Protein AF-A0A257KYX3-F1 (afdb_monomer)

Secondary structure (DSSP, 8-state):
--PPPHHHHHHHHHHHHHHHHHHHHHHHHHHHTT---HHHHHHHHHHHGGGGGGGGGGTS-HHHHHHHHHHHHHHHHHHHHHHHHHHHHT---S-BTTBS--EEE-TTSSPEEE----TTHHHHHHHHHH-TTSS-HHHHHHHHHHHHHHHHTT--HHHHHHHHHHHHHHHHHHS-HHHHHHHHHHHHHHHHHHHHHHHHHHHHHHHHHHHHHHHHHHHHHHTT-

Mean predicted aligned error: 14.88 Å

Structure (mmCIF, N/CA/C/O backbone):
data_AF-A0A257KYX3-F1
#
_entry.id   AF-A0A257KYX3-F1
#
loop_
_atom_site.group_PDB
_atom_site.id
_atom_site.type_symbol
_atom_site.label_atom_id
_atom_site.label_alt_id
_atom_site.label_comp_id
_atom_site.label_asym_id
_atom_site.label_entity_id
_atom_site.label_seq_id
_atom_site.pdbx_PDB_ins_code
_atom_site.Cartn_x
_atom_site.Cartn_y
_atom_site.Cartn_z
_atom_site.occupancy
_atom_site.B_iso_or_equiv
_atom_site.auth_seq_id
_atom_site.auth_comp_id
_atom_site.auth_asym_id
_atom_site.auth_atom_id
_atom_site.pdbx_PDB_model_num
ATOM 1 N N . LYS A 1 1 ? -26.349 3.567 18.345 1.00 48.72 1 LYS A N 1
ATOM 2 C CA . LYS A 1 1 ? -26.351 4.646 17.322 1.00 48.72 1 LYS A CA 1
ATOM 3 C C . LYS A 1 1 ? -26.194 5.991 18.025 1.00 48.72 1 LYS A C 1
ATOM 5 O O . LYS A 1 1 ? -27.088 6.363 18.771 1.00 48.72 1 LYS A O 1
ATOM 10 N N . ARG A 1 2 ? -25.062 6.685 17.859 1.00 50.97 2 ARG A N 1
ATOM 11 C CA . ARG A 1 2 ? -24.857 8.035 18.411 1.00 50.97 2 ARG A CA 1
ATOM 12 C C . ARG A 1 2 ? -25.286 9.033 17.332 1.00 50.97 2 ARG A C 1
ATOM 14 O O . ARG A 1 2 ? -24.672 9.067 16.272 1.00 50.97 2 ARG A O 1
ATOM 21 N N . PHE A 1 3 ? -26.374 9.769 17.544 1.00 55.16 3 PHE A N 1
ATOM 22 C CA . PHE A 1 3 ? -26.760 10.846 16.630 1.00 55.16 3 PHE A CA 1
ATOM 23 C C . PHE A 1 3 ? -25.778 12.009 16.809 1.00 55.16 3 PHE A C 1
ATOM 25 O O . PHE A 1 3 ? -25.606 12.495 17.924 1.00 55.16 3 PHE A O 1
ATOM 32 N N . LEU A 1 4 ? -25.120 12.429 15.724 1.00 58.50 4 LEU A N 1
ATOM 33 C CA . LEU A 1 4 ? -24.254 13.612 15.717 1.00 58.50 4 LEU A CA 1
ATOM 34 C C . LEU A 1 4 ? -25.052 14.845 16.148 1.00 58.50 4 LEU A C 1
ATOM 36 O O . LEU A 1 4 ? -26.158 15.074 15.641 1.00 58.50 4 LEU A O 1
ATOM 40 N N . SER A 1 5 ? -24.474 15.657 17.033 1.00 66.88 5 SER A N 1
ATOM 41 C CA . SER A 1 5 ? -25.065 16.948 17.390 1.00 66.88 5 SER A CA 1
ATOM 42 C C . SER A 1 5 ? -25.075 17.886 16.174 1.00 66.88 5 SER A C 1
ATOM 44 O O . SER A 1 5 ? -24.255 17.761 15.258 1.00 66.88 5 SER A O 1
ATOM 46 N N . SER A 1 6 ? -25.990 18.859 16.141 1.00 65.44 6 SER A N 1
ATOM 47 C CA . SER A 1 6 ? -26.088 19.815 15.023 1.00 65.44 6 SER A CA 1
ATOM 48 C C . SER A 1 6 ? -24.778 20.582 14.776 1.00 65.44 6 SER A C 1
ATOM 50 O O . SER A 1 6 ? -24.422 20.841 13.626 1.00 65.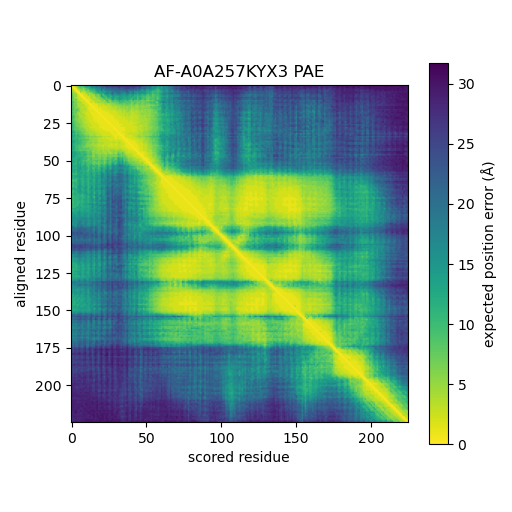44 6 SER A O 1
ATOM 52 N N . LYS A 1 7 ? -24.008 20.867 15.837 1.00 66.31 7 LYS A N 1
ATOM 53 C CA . LYS A 1 7 ? -22.690 21.518 15.759 1.00 66.31 7 LYS A CA 1
ATOM 54 C C . LYS A 1 7 ? -21.643 20.666 15.041 1.00 66.31 7 LYS A C 1
ATOM 56 O O . LYS A 1 7 ? -20.849 21.201 14.270 1.00 66.31 7 LYS A O 1
ATOM 61 N N . GLU A 1 8 ? -21.638 19.355 15.268 1.00 62.38 8 GLU A N 1
ATOM 62 C CA . GLU A 1 8 ? -20.680 18.443 14.629 1.00 62.38 8 GLU A CA 1
ATOM 63 C C . GLU A 1 8 ? -20.977 18.281 13.135 1.00 62.38 8 GLU A C 1
ATOM 65 O O . GLU A 1 8 ? -20.054 18.329 12.321 1.00 62.38 8 GLU A O 1
ATOM 70 N N . LYS A 1 9 ? -22.264 18.217 12.760 1.00 61.75 9 LYS A N 1
ATOM 71 C CA . LYS A 1 9 ? -22.700 18.223 11.352 1.00 61.75 9 LYS A CA 1
ATOM 72 C C . LYS A 1 9 ? -22.282 19.508 10.627 1.00 61.75 9 LYS A C 1
ATOM 74 O O . LYS A 1 9 ? -21.784 19.456 9.506 1.00 61.75 9 LYS A O 1
ATOM 79 N N . PHE A 1 10 ? -22.425 20.665 11.275 1.00 62.78 10 PHE A N 1
ATOM 80 C CA . PHE A 1 10 ? -22.044 21.954 10.688 1.00 62.78 10 PHE A CA 1
ATOM 81 C C . PHE A 1 10 ? -20.528 22.076 10.467 1.00 62.78 10 PHE A C 1
ATOM 83 O O . PHE A 1 10 ? -20.077 22.540 9.418 1.00 62.78 10 PHE A O 1
ATOM 90 N N . LYS A 1 11 ? -19.719 21.602 11.426 1.00 67.19 11 LYS A N 1
ATOM 91 C CA . LYS A 1 11 ? -18.254 21.579 11.298 1.00 67.19 11 LYS A CA 1
ATOM 92 C C . LYS A 1 11 ? -17.799 20.675 10.142 1.00 67.19 11 LYS A C 1
ATOM 94 O O . LYS A 1 11 ? -16.863 21.039 9.438 1.00 67.19 11 LYS A O 1
ATOM 99 N N . GLN A 1 12 ? -18.492 19.558 9.900 1.00 63.94 12 GLN A N 1
ATOM 100 C CA . GLN A 1 12 ? -18.221 18.655 8.773 1.00 63.94 12 GLN A CA 1
ATOM 101 C C . GLN A 1 12 ? -18.500 19.286 7.413 1.00 63.94 12 GLN A C 1
ATOM 103 O O . GLN A 1 12 ? -17.625 19.250 6.554 1.00 63.94 12 GLN A O 1
ATOM 108 N N . ILE A 1 13 ? -19.682 19.881 7.220 1.00 69.69 13 ILE A N 1
ATOM 109 C CA . ILE A 1 13 ? -20.034 20.546 5.953 1.00 69.69 13 ILE A CA 1
ATOM 110 C C . ILE A 1 13 ? -18.987 21.614 5.626 1.00 69.69 13 ILE A C 1
ATOM 112 O O . ILE A 1 13 ? -18.512 21.709 4.498 1.00 69.69 13 ILE A O 1
ATOM 116 N N . LYS A 1 14 ? -18.542 22.356 6.645 1.00 74.69 14 LYS A N 1
ATOM 117 C CA . LYS A 1 14 ? -17.490 23.360 6.504 1.00 74.69 14 LYS A CA 1
ATOM 118 C C . LYS A 1 14 ? -16.146 22.753 6.069 1.00 74.69 14 LYS A C 1
ATOM 120 O O . LYS A 1 14 ? -15.522 23.275 5.153 1.00 74.69 14 LYS A O 1
ATOM 125 N N . SER A 1 15 ? -15.712 21.645 6.674 1.00 66.94 15 SER A N 1
ATOM 126 C CA . SER A 1 15 ? -14.470 20.947 6.298 1.00 66.94 15 SER A CA 1
ATOM 127 C C . SER A 1 15 ? -14.520 20.318 4.903 1.00 66.94 15 SER A C 1
ATOM 129 O O . SER A 1 15 ? -13.535 20.397 4.174 1.00 66.94 15 SER A O 1
ATOM 131 N N . ILE A 1 16 ? -15.657 19.733 4.515 1.00 71.81 16 ILE A N 1
ATOM 132 C CA . ILE A 1 16 ? -15.877 19.199 3.163 1.00 71.81 16 ILE A CA 1
ATOM 133 C C . ILE A 1 16 ? -15.794 20.334 2.147 1.00 71.81 16 ILE A C 1
ATOM 135 O O . ILE A 1 16 ? -15.052 20.219 1.178 1.00 71.81 16 ILE A O 1
ATOM 139 N N . ASN A 1 17 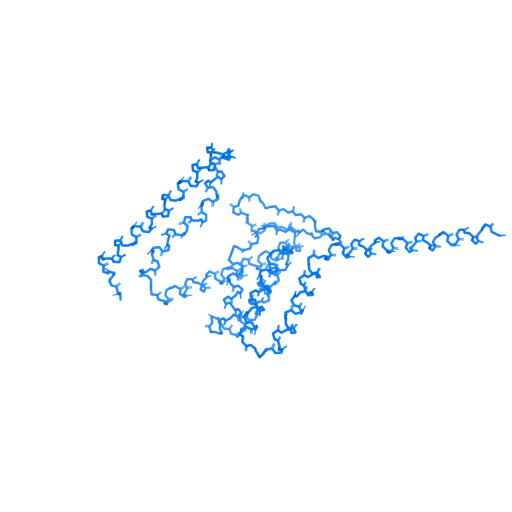? -16.477 21.451 2.407 1.00 75.19 17 ASN A N 1
ATOM 140 C CA . ASN A 1 17 ? -16.436 22.616 1.530 1.00 75.19 17 ASN A CA 1
ATOM 141 C C . ASN A 1 17 ? -15.013 23.167 1.392 1.00 75.19 17 ASN A C 1
ATOM 143 O O . ASN A 1 17 ? -14.607 23.488 0.284 1.00 75.19 17 ASN A O 1
ATOM 147 N N . TYR A 1 18 ? -14.218 23.209 2.469 1.00 78.94 18 TYR A N 1
ATOM 148 C CA . TYR A 1 18 ? -12.808 23.597 2.364 1.00 78.94 18 TYR A CA 1
ATOM 149 C C . TYR A 1 18 ? -11.994 22.655 1.479 1.00 78.94 18 TYR A C 1
ATOM 151 O O . TYR A 1 18 ? -11.198 23.130 0.675 1.00 78.94 18 TYR A O 1
ATOM 159 N N . LEU A 1 19 ? -12.204 21.342 1.597 1.00 74.56 19 LEU A N 1
ATOM 160 C CA . LEU A 1 19 ? -11.498 20.361 0.779 1.00 74.56 19 LEU A CA 1
ATOM 161 C C . LEU A 1 19 ? -11.917 20.459 -0.699 1.00 74.56 19 LEU A C 1
ATOM 163 O O . LEU A 1 19 ? -11.048 20.469 -1.562 1.00 74.56 19 LEU A O 1
ATOM 167 N N . ILE A 1 20 ? -13.219 20.613 -0.987 1.00 78.50 20 ILE A N 1
ATOM 168 C CA . ILE A 1 20 ? -13.743 20.851 -2.346 1.00 78.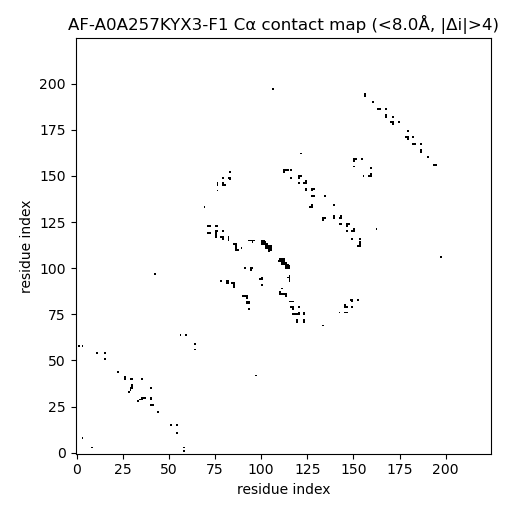50 20 ILE A CA 1
ATOM 169 C C . ILE A 1 20 ? -13.110 22.108 -2.936 1.00 78.50 20 ILE A C 1
ATOM 171 O O . ILE A 1 20 ? -12.532 22.054 -4.018 1.00 78.50 20 ILE A O 1
ATOM 175 N N . THR A 1 21 ? -13.181 23.229 -2.217 1.00 81.56 21 THR A N 1
ATOM 176 C CA . THR A 1 21 ? -12.639 24.505 -2.686 1.00 81.56 21 THR A CA 1
ATOM 177 C C . THR A 1 21 ? -11.137 24.411 -2.930 1.00 81.56 21 THR A C 1
ATOM 179 O O . THR A 1 21 ? -10.660 24.863 -3.967 1.00 81.56 21 THR A O 1
ATOM 182 N N . PHE A 1 22 ? -10.390 23.774 -2.028 1.00 82.00 22 PHE A N 1
ATOM 183 C CA . PHE A 1 22 ? -8.957 23.559 -2.202 1.00 82.00 22 PHE A CA 1
ATOM 184 C C . PHE A 1 22 ? -8.650 22.696 -3.435 1.00 82.00 22 PHE A C 1
ATOM 186 O O . PHE A 1 22 ? -7.822 23.078 -4.258 1.00 82.00 22 PHE A O 1
ATOM 193 N N . SER A 1 23 ? -9.360 21.578 -3.620 1.00 78.50 23 SER A N 1
ATOM 194 C CA . SER A 1 23 ? -9.209 20.715 -4.796 1.00 78.50 23 SER A CA 1
ATOM 195 C C . SER A 1 23 ? -9.532 21.438 -6.105 1.00 78.50 23 SER A C 1
ATOM 197 O O . SER A 1 23 ? -8.813 21.254 -7.087 1.00 78.50 23 SER A O 1
ATOM 199 N N . ILE A 1 24 ? -10.565 22.286 -6.124 1.00 85.62 24 ILE A N 1
ATOM 200 C CA . ILE A 1 24 ? -10.910 23.112 -7.289 1.00 85.62 24 ILE A CA 1
ATOM 201 C C . ILE A 1 24 ? -9.786 24.108 -7.585 1.00 85.62 24 ILE A C 1
ATOM 203 O O . ILE A 1 24 ? -9.344 24.186 -8.726 1.00 85.62 24 ILE A O 1
ATOM 207 N N . ILE A 1 25 ? -9.269 24.812 -6.573 1.00 87.62 25 ILE A N 1
ATOM 208 C CA . ILE A 1 25 ? -8.166 25.772 -6.744 1.00 87.62 25 ILE A CA 1
ATOM 209 C C . ILE A 1 25 ? -6.916 25.079 -7.297 1.00 87.62 25 ILE A C 1
ATOM 211 O O . ILE A 1 25 ? -6.330 25.562 -8.263 1.00 87.62 25 ILE A O 1
ATOM 215 N N . CYS A 1 26 ? -6.525 23.929 -6.742 1.00 82.19 26 CYS A N 1
ATOM 216 C CA . CYS A 1 26 ? -5.378 23.169 -7.241 1.00 82.19 26 CYS A CA 1
ATOM 217 C C . CYS A 1 26 ? -5.588 22.669 -8.675 1.00 82.19 26 CYS A C 1
ATOM 219 O O . CYS A 1 26 ? -4.647 22.684 -9.467 1.00 82.19 26 CYS A O 1
ATOM 221 N N . SER A 1 27 ? -6.809 22.252 -9.019 1.00 84.44 27 SER A N 1
ATOM 222 C CA . SER A 1 27 ? -7.140 21.809 -10.377 1.00 84.44 27 SER A CA 1
ATOM 223 C C . SER A 1 27 ? -7.055 22.967 -11.369 1.00 84.44 27 SER A C 1
ATOM 225 O O . SER A 1 27 ? -6.422 22.834 -12.410 1.00 84.44 27 SER A O 1
ATOM 227 N N . LEU A 1 28 ? -7.620 24.126 -11.015 1.00 88.81 28 LEU A N 1
ATOM 228 C CA . LEU A 1 28 ? -7.558 25.338 -11.833 1.00 88.81 28 LEU A CA 1
ATOM 229 C C . LEU A 1 28 ? -6.122 25.832 -12.008 1.00 88.81 28 LEU A C 1
ATOM 231 O O . LEU A 1 28 ? -5.741 26.176 -13.118 1.00 88.81 28 LEU A O 1
ATOM 235 N N . TYR A 1 29 ? -5.309 25.818 -10.949 1.00 86.94 29 TYR A N 1
ATOM 236 C CA . TYR A 1 29 ? -3.887 26.156 -11.037 1.00 86.94 29 TYR A CA 1
ATOM 237 C C . TYR A 1 29 ? -3.129 25.194 -11.963 1.00 86.94 29 TYR A C 1
ATOM 239 O O . TYR A 1 29 ? -2.351 25.625 -12.809 1.00 86.94 29 TYR A O 1
ATOM 247 N N . SER A 1 30 ? -3.392 23.892 -11.840 1.00 81.50 30 SER A N 1
ATOM 248 C CA . SER A 1 30 ? -2.745 22.862 -12.661 1.00 81.50 30 SER A CA 1
ATOM 249 C C . SER A 1 30 ? -3.074 23.012 -14.148 1.00 81.50 30 SER A C 1
ATOM 251 O O . SER A 1 30 ? -2.200 22.811 -14.981 1.00 81.50 30 SER A O 1
ATOM 253 N N . ILE A 1 31 ? -4.306 23.405 -14.478 1.00 89.12 31 ILE A N 1
ATOM 254 C CA . ILE A 1 31 ? -4.734 23.625 -15.865 1.00 89.12 31 ILE A CA 1
ATOM 255 C C . ILE A 1 31 ? -4.222 24.974 -16.385 1.00 89.12 31 ILE A C 1
ATOM 257 O O . ILE A 1 31 ? -3.645 25.038 -17.458 1.00 89.12 31 ILE A O 1
ATOM 261 N N . ALA A 1 32 ? -4.420 26.058 -15.633 1.00 91.31 32 ALA A N 1
ATOM 262 C CA . ALA A 1 32 ? -4.193 27.414 -16.134 1.00 91.31 32 ALA A CA 1
ATOM 263 C C . ALA A 1 32 ? -2.737 27.896 -16.031 1.00 91.31 32 ALA A C 1
ATOM 265 O O . ALA A 1 32 ? -2.357 28.817 -16.748 1.00 91.31 32 ALA A O 1
ATOM 266 N N . VAL A 1 33 ? -1.941 27.338 -15.111 1.00 91.69 33 VAL A N 1
ATOM 267 C CA . VAL A 1 33 ? -0.554 27.776 -14.861 1.00 91.69 33 VAL A CA 1
ATOM 268 C C . VAL A 1 33 ? 0.459 26.711 -15.263 1.00 91.69 33 VAL A C 1
ATOM 270 O O . VAL A 1 33 ? 1.520 27.050 -15.775 1.00 91.69 33 VAL A O 1
ATOM 273 N N . LEU A 1 34 ? 0.151 25.435 -15.013 1.00 74.44 34 LEU A N 1
ATOM 274 C CA . LEU A 1 34 ? 1.052 24.318 -15.326 1.00 74.44 34 LEU A CA 1
ATOM 275 C C . LEU A 1 34 ? 0.734 23.631 -16.662 1.00 74.44 34 LEU A C 1
ATOM 277 O O . LEU A 1 34 ? 1.459 22.716 -17.039 1.00 74.44 34 LEU A O 1
ATOM 281 N N . ASP A 1 35 ? -0.313 24.081 -17.360 1.00 88.19 35 ASP A N 1
ATOM 282 C CA . ASP A 1 35 ? -0.699 23.630 -18.703 1.00 88.19 35 ASP A CA 1
ATOM 283 C C . ASP A 1 35 ? -0.972 22.114 -18.801 1.00 88.19 35 ASP A C 1
ATOM 285 O O . ASP A 1 35 ? -0.762 21.471 -19.830 1.00 88.19 35 ASP A O 1
ATOM 289 N N . TYR A 1 36 ? -1.444 21.510 -17.703 1.00 78.81 36 TYR A N 1
ATOM 290 C CA . TYR A 1 36 ? -1.846 20.105 -17.695 1.00 78.81 36 TYR A CA 1
ATOM 291 C C . TYR A 1 36 ? -3.226 19.910 -18.324 1.00 78.81 36 TYR A C 1
ATOM 293 O O . TYR A 1 36 ? -4.168 20.659 -18.049 1.00 78.81 36 TYR A O 1
ATOM 301 N N . GLU A 1 37 ? -3.389 18.826 -19.088 1.00 86.31 37 GLU A N 1
ATOM 302 C CA . GLU A 1 37 ? -4.689 18.448 -19.634 1.00 86.31 37 GLU A CA 1
ATOM 303 C C . GLU A 1 37 ? -5.712 18.179 -18.519 1.00 86.31 37 GLU A C 1
ATOM 305 O O . GLU A 1 37 ? -5.451 17.472 -17.538 1.00 86.31 37 GLU A O 1
ATOM 310 N N . ALA A 1 38 ? -6.933 18.692 -18.698 1.00 79.50 38 ALA A N 1
ATOM 311 C CA . ALA A 1 38 ? -8.002 18.560 -17.708 1.00 79.50 38 ALA A CA 1
ATOM 312 C C . ALA A 1 38 ? -8.337 17.090 -17.381 1.00 79.50 38 ALA A C 1
ATOM 314 O O . ALA A 1 38 ? -8.710 16.771 -16.248 1.00 79.50 38 ALA A O 1
ATOM 315 N N . ILE A 1 39 ? -8.173 16.188 -18.355 1.00 76.19 39 ILE A N 1
ATOM 316 C CA . ILE A 1 39 ? -8.404 14.749 -18.184 1.00 76.19 39 ILE A CA 1
ATOM 317 C C . ILE A 1 39 ? -7.408 14.129 -17.192 1.00 76.19 39 ILE A C 1
ATOM 319 O O . ILE A 1 39 ? -7.797 13.298 -16.368 1.00 76.19 39 ILE A O 1
ATOM 323 N N . ASP A 1 40 ? -6.150 14.568 -17.203 1.00 68.56 40 ASP A N 1
ATOM 324 C CA . ASP A 1 40 ? -5.100 14.035 -16.338 1.00 68.56 40 ASP A CA 1
ATOM 325 C C . ASP A 1 40 ? -5.193 14.606 -14.926 1.00 68.56 40 ASP A C 1
ATOM 327 O O . ASP A 1 40 ? -5.064 13.867 -13.946 1.00 68.56 40 ASP A O 1
ATOM 331 N N . VAL A 1 41 ? -5.562 15.883 -14.800 1.00 77.44 41 VAL A N 1
ATOM 332 C CA . VAL A 1 41 ? -5.885 16.492 -13.502 1.00 77.44 41 VAL A CA 1
ATOM 333 C C . VAL A 1 41 ? -7.052 15.752 -12.833 1.00 77.44 41 VAL A C 1
ATOM 335 O O . VAL A 1 41 ? -6.967 15.395 -11.656 1.00 77.44 41 VAL A O 1
ATOM 338 N N . LEU A 1 42 ? -8.113 15.428 -13.583 1.00 73.06 42 LEU A N 1
ATOM 339 C CA . LEU A 1 42 ? -9.247 14.641 -13.080 1.00 73.06 42 LEU A CA 1
ATOM 340 C C . LEU A 1 42 ? -8.857 13.208 -12.687 1.00 73.06 42 LEU A C 1
ATOM 342 O O . LEU A 1 42 ? -9.335 12.698 -11.668 1.00 73.06 42 LEU A O 1
ATOM 346 N N . ARG A 1 43 ? -7.974 12.555 -13.454 1.00 68.12 43 ARG A N 1
ATOM 347 C CA . ARG A 1 43 ? -7.447 11.217 -13.125 1.00 68.12 43 ARG A CA 1
ATOM 348 C C . ARG A 1 43 ? -6.681 11.221 -11.807 1.00 68.12 43 ARG A C 1
ATOM 350 O O . ARG A 1 43 ? -6.892 10.323 -10.991 1.00 68.12 43 ARG A O 1
ATOM 357 N N . VAL A 1 44 ? -5.855 12.241 -11.574 1.00 66.88 44 VAL A N 1
ATOM 358 C CA . VAL A 1 44 ? -5.123 12.415 -10.313 1.00 66.88 44 VAL A CA 1
ATOM 359 C C . VAL A 1 44 ? -6.082 12.720 -9.166 1.00 66.88 44 VAL A C 1
ATOM 361 O O . VAL A 1 44 ? -5.899 12.175 -8.084 1.00 66.88 44 VAL A O 1
ATOM 364 N N . LEU A 1 45 ? -7.138 13.512 -9.389 1.00 68.44 45 LEU A N 1
ATOM 365 C CA . LEU A 1 45 ? -8.112 13.873 -8.352 1.00 68.44 45 LEU A CA 1
ATOM 366 C C . LEU A 1 45 ? -8.972 12.687 -7.879 1.00 68.44 45 LEU A C 1
ATOM 368 O O . LEU A 1 45 ? -9.371 12.635 -6.715 1.00 68.44 45 LEU A O 1
ATOM 372 N N . ARG A 1 46 ? -9.261 11.724 -8.766 1.00 66.25 46 ARG A N 1
ATOM 373 C CA . ARG A 1 46 ? -10.168 10.585 -8.526 1.00 66.25 46 ARG A CA 1
ATOM 374 C C . ARG A 1 46 ? -9.884 9.797 -7.234 1.00 66.25 46 ARG A C 1
ATOM 376 O O . ARG A 1 46 ? -10.830 9.599 -6.471 1.00 66.25 46 ARG A O 1
ATOM 383 N N . PRO A 1 47 ? -8.650 9.353 -6.928 1.00 61.34 47 PRO A N 1
ATOM 384 C CA . PRO A 1 47 ? -8.357 8.693 -5.655 1.00 61.34 47 PRO A CA 1
ATOM 385 C C . PRO A 1 47 ? -8.531 9.619 -4.444 1.00 61.34 47 PRO A C 1
ATOM 387 O O . PRO A 1 47 ? -8.862 9.138 -3.361 1.00 61.34 47 PRO A O 1
ATOM 390 N N . TYR A 1 48 ? -8.373 10.938 -4.607 1.00 64.00 48 TYR A N 1
ATOM 391 C CA . TYR A 1 48 ? -8.560 11.895 -3.516 1.00 64.00 48 TYR A CA 1
ATOM 392 C C . TYR A 1 48 ? -10.032 12.239 -3.250 1.00 64.00 48 TYR A C 1
ATOM 394 O O . TYR A 1 48 ? -10.373 12.651 -2.143 1.00 64.00 48 TYR A O 1
ATOM 402 N N . LEU A 1 49 ? -10.943 11.975 -4.195 1.00 65.00 49 LEU A N 1
ATOM 403 C CA . LEU A 1 49 ? -12.388 12.031 -3.930 1.00 65.00 49 LEU A CA 1
ATOM 404 C C . LEU A 1 49 ? -12.801 11.068 -2.806 1.00 65.00 49 LEU A C 1
ATOM 406 O O . LEU A 1 49 ? -13.792 11.301 -2.115 1.00 65.00 49 LEU A O 1
ATOM 410 N N . LEU A 1 50 ? -12.009 10.022 -2.555 1.00 61.94 50 LEU A N 1
ATOM 411 C CA . LEU A 1 50 ? -12.209 9.118 -1.429 1.00 61.94 50 LEU A CA 1
ATOM 412 C C . LEU A 1 50 ? -12.089 9.839 -0.074 1.00 61.94 50 LEU A C 1
ATOM 414 O O . LEU A 1 50 ? -12.729 9.420 0.886 1.00 61.94 50 LEU A O 1
ATOM 418 N N . PHE A 1 51 ? -11.376 10.968 0.020 1.00 57.50 51 PHE A N 1
ATOM 419 C CA . PHE A 1 51 ? -11.352 11.783 1.240 1.00 57.50 51 PHE A CA 1
ATOM 420 C C . PHE A 1 51 ? -12.710 12.450 1.521 1.00 57.50 51 PHE A C 1
ATOM 422 O O . PHE A 1 51 ? -13.018 12.704 2.682 1.00 57.50 51 PHE A O 1
ATOM 429 N N . PHE A 1 52 ? -13.585 12.640 0.524 1.00 62.12 52 PHE A N 1
ATOM 430 C CA . PHE A 1 52 ? -14.966 13.077 0.781 1.00 62.12 52 PHE A CA 1
ATOM 431 C C . PHE A 1 52 ? -15.779 12.025 1.531 1.00 62.12 52 PHE A C 1
ATOM 433 O O . PHE A 1 52 ? -16.635 12.374 2.347 1.00 62.12 52 PHE A O 1
ATOM 440 N N . SER A 1 53 ? -15.446 10.744 1.352 1.00 60.97 53 SER A N 1
ATOM 441 C CA . SER A 1 53 ? -16.042 9.655 2.127 1.00 60.97 53 SER A CA 1
ATOM 442 C C . SER A 1 53 ? -15.613 9.670 3.603 1.00 60.97 53 SER A C 1
ATOM 444 O O . SER A 1 53 ? -16.328 9.121 4.436 1.00 60.97 53 SER A O 1
ATOM 446 N N . LEU A 1 54 ? -14.527 10.376 3.973 1.00 60.00 54 LEU A N 1
ATOM 447 C CA . LEU A 1 54 ? -14.085 10.510 5.373 1.00 60.00 54 LEU A CA 1
ATOM 448 C C . LEU A 1 54 ? -15.116 11.201 6.265 1.00 60.00 54 LEU A C 1
ATOM 450 O O . LEU A 1 54 ? -15.177 10.937 7.463 1.00 60.00 54 LEU A O 1
ATOM 454 N N . SER A 1 55 ? -15.977 12.038 5.690 1.00 60.09 55 SER A N 1
ATOM 455 C CA . SER A 1 55 ? -17.093 12.645 6.419 1.00 60.09 55 SER A CA 1
ATOM 456 C C 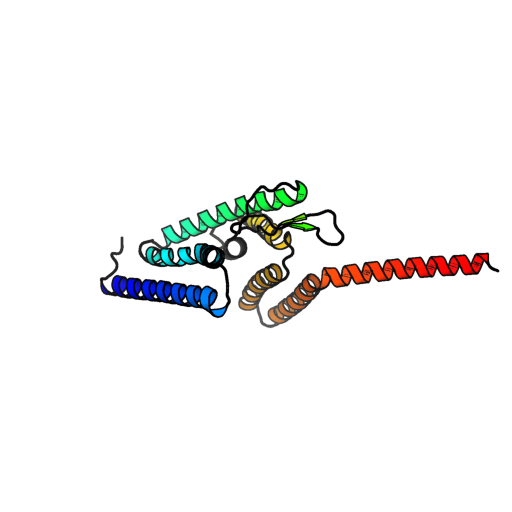. SER A 1 55 ? -18.084 11.608 6.969 1.00 60.09 55 SER A C 1
ATOM 458 O O . SER A 1 55 ? -18.636 11.798 8.055 1.00 60.09 55 SER A O 1
ATOM 460 N N . TYR A 1 56 ? -18.221 10.462 6.294 1.00 61.84 56 TYR A N 1
ATOM 461 C CA . TYR A 1 56 ? -19.046 9.345 6.745 1.00 61.84 56 TYR A CA 1
ATOM 462 C C . TYR A 1 56 ? -18.393 8.531 7.870 1.00 61.84 56 TYR A C 1
ATOM 464 O O . TYR A 1 56 ? -19.106 7.832 8.583 1.00 61.84 56 TYR A O 1
ATOM 472 N N . PHE A 1 57 ? -17.080 8.652 8.122 1.00 61.56 57 PHE A N 1
ATOM 473 C CA . PHE A 1 57 ? -16.393 7.884 9.177 1.00 61.56 57 PHE A CA 1
ATOM 474 C C . PHE A 1 57 ? -16.928 8.179 10.586 1.00 61.56 57 PHE A C 1
ATOM 476 O O . PHE A 1 57 ? -16.816 7.331 11.464 1.00 61.56 57 PHE A O 1
ATOM 483 N N . TYR A 1 58 ? -17.570 9.332 10.800 1.00 60.81 58 TYR A N 1
ATOM 484 C CA . TYR A 1 58 ? -18.237 9.669 12.065 1.00 60.81 58 TYR A CA 1
ATOM 485 C C . TYR A 1 58 ? -19.608 9.000 12.252 1.00 60.81 58 TYR A C 1
ATOM 487 O O . TYR A 1 58 ? -20.129 8.980 13.367 1.00 60.81 58 TYR A O 1
ATOM 495 N N . LEU A 1 59 ? -20.211 8.483 11.177 1.00 64.25 59 LEU A N 1
ATOM 496 C CA . LEU A 1 59 ? -21.465 7.720 11.224 1.00 64.25 59 LEU A CA 1
ATOM 497 C C . LEU A 1 59 ? -21.224 6.238 11.532 1.00 64.25 59 LEU A C 1
ATOM 499 O O . LEU A 1 59 ? -22.157 5.529 11.909 1.00 64.25 59 LEU A O 1
ATOM 503 N N . PHE A 1 60 ? -19.978 5.792 11.393 1.00 68.06 60 PHE A N 1
ATOM 504 C CA . PHE A 1 60 ? -19.557 4.420 11.608 1.00 68.06 60 PHE A CA 1
ATOM 505 C C . PHE A 1 60 ? -18.995 4.236 13.014 1.00 68.06 60 PHE A C 1
ATOM 507 O O . PHE A 1 60 ? -18.320 5.103 13.575 1.00 68.06 60 PHE A O 1
ATOM 514 N N . THR A 1 61 ? -19.286 3.088 13.612 1.00 79.44 61 THR A N 1
ATOM 515 C CA . THR A 1 61 ? -18.671 2.706 14.880 1.00 79.44 61 THR A CA 1
ATOM 516 C C . THR A 1 61 ? -17.201 2.344 14.662 1.00 79.44 61 THR A C 1
ATOM 518 O O . THR A 1 61 ? -16.759 2.039 13.553 1.00 79.44 61 THR A O 1
ATOM 521 N N . LYS A 1 62 ? -16.414 2.331 15.744 1.00 78.00 62 LYS A N 1
ATOM 522 C CA . LYS A 1 62 ? -15.031 1.831 15.698 1.00 78.00 62 LYS A CA 1
ATOM 523 C C . LYS A 1 62 ? -14.967 0.401 15.140 1.00 78.00 62 LYS A C 1
ATOM 525 O O . LYS A 1 62 ? -13.998 0.062 14.466 1.00 78.00 62 LYS A O 1
ATOM 530 N N . GLU A 1 63 ? -15.978 -0.417 15.424 1.00 80.38 63 GLU A N 1
ATOM 531 C CA . GLU A 1 63 ? -16.098 -1.788 14.922 1.00 80.38 63 GLU A CA 1
ATOM 532 C C . GLU A 1 63 ? -16.290 -1.823 13.403 1.00 80.38 63 GLU A C 1
ATOM 534 O O . GLU A 1 63 ? -15.571 -2.558 12.729 1.00 80.38 63 GLU A O 1
ATOM 539 N N . ASP A 1 64 ? -17.163 -0.973 12.857 1.00 79.50 64 ASP A N 1
ATOM 540 C CA . ASP A 1 64 ? -17.406 -0.869 11.409 1.00 79.50 64 ASP A CA 1
ATOM 541 C C . ASP A 1 64 ? -16.142 -0.438 10.650 1.00 79.50 64 ASP A C 1
ATOM 543 O O . ASP A 1 64 ? -15.791 -0.989 9.600 1.00 79.50 64 ASP A O 1
ATOM 547 N N . LEU A 1 65 ? -15.408 0.528 11.209 1.00 79.94 65 LEU A N 1
ATOM 548 C CA . LEU A 1 65 ? -14.143 0.995 10.644 1.00 79.94 65 LEU A CA 1
ATOM 549 C C . LEU A 1 65 ? -13.071 -0.091 10.697 1.00 79.94 65 LEU A C 1
ATOM 551 O O . LEU A 1 65 ? -12.362 -0.314 9.716 1.00 79.94 65 LEU A O 1
ATOM 555 N N . LEU A 1 66 ? -12.974 -0.804 11.820 1.00 82.50 66 LEU A N 1
ATOM 556 C CA . LEU A 1 66 ? -12.057 -1.929 11.962 1.00 82.50 66 LEU A CA 1
ATOM 557 C C . LEU A 1 66 ? -12.388 -3.037 10.953 1.00 82.50 66 LEU A C 1
ATOM 559 O O . LEU A 1 66 ? -11.474 -3.593 10.348 1.00 82.50 66 LEU A O 1
ATOM 563 N N . TYR A 1 67 ? -13.671 -3.347 10.761 1.00 82.62 67 TYR A N 1
ATOM 564 C CA . TYR A 1 67 ? -14.127 -4.337 9.790 1.00 82.62 67 TYR A CA 1
ATOM 565 C C . TYR A 1 67 ? -13.757 -3.928 8.362 1.00 82.62 67 TYR A C 1
ATOM 567 O O . TYR A 1 67 ? -13.153 -4.710 7.633 1.00 82.62 67 TYR A O 1
ATOM 575 N N . THR A 1 68 ? -14.021 -2.674 7.996 1.00 83.50 68 THR A N 1
ATOM 576 C CA . THR A 1 68 ? -13.672 -2.121 6.679 1.00 83.50 68 THR A CA 1
ATOM 577 C C . THR A 1 68 ? -12.169 -2.204 6.421 1.00 83.50 68 THR A C 1
ATOM 579 O O . THR A 1 68 ? -11.742 -2.690 5.374 1.00 83.50 68 THR A O 1
ATOM 582 N N . ILE A 1 69 ? -11.350 -1.803 7.397 1.00 85.75 69 ILE A N 1
ATOM 583 C CA . ILE A 1 69 ? -9.889 -1.870 7.294 1.00 85.75 69 ILE A CA 1
ATOM 584 C C . ILE A 1 69 ? -9.421 -3.330 7.162 1.00 85.75 69 ILE A C 1
ATOM 586 O O . ILE A 1 69 ? -8.568 -3.616 6.324 1.00 85.75 69 ILE A O 1
ATOM 590 N N . LYS A 1 70 ? -10.007 -4.274 7.915 1.00 86.06 70 LYS A N 1
ATOM 591 C CA . LYS A 1 70 ? -9.727 -5.718 7.771 1.00 86.06 70 LYS A CA 1
ATOM 592 C C . LYS A 1 70 ? -10.047 -6.229 6.374 1.00 86.06 70 LYS A C 1
ATOM 594 O O . LYS A 1 70 ? -9.206 -6.905 5.785 1.00 86.06 70 LYS A O 1
ATOM 599 N N . SER A 1 71 ? -11.210 -5.882 5.832 1.00 86.31 71 SER A N 1
ATOM 600 C CA . SER A 1 71 ? -11.600 -6.280 4.480 1.00 86.31 71 SER A CA 1
ATOM 601 C C . SER A 1 71 ? -10.647 -5.710 3.431 1.00 86.31 71 SER A C 1
ATOM 603 O O . SER A 1 71 ? -10.161 -6.462 2.590 1.00 86.31 71 SER A O 1
ATOM 605 N N . ILE A 1 72 ? -10.290 -4.422 3.522 1.00 88.25 72 ILE A N 1
ATOM 606 C CA . ILE A 1 72 ? -9.306 -3.795 2.622 1.00 88.25 72 ILE A CA 1
ATOM 607 C C . ILE A 1 72 ? -7.959 -4.518 2.704 1.00 88.25 72 ILE A C 1
ATOM 609 O O . ILE A 1 72 ? -7.352 -4.802 1.672 1.00 88.25 72 ILE A O 1
ATOM 613 N N . THR A 1 73 ? -7.490 -4.861 3.905 1.00 89.31 73 THR A N 1
ATOM 614 C CA . THR A 1 73 ? -6.237 -5.604 4.070 1.00 89.31 73 THR A CA 1
ATOM 615 C C . THR A 1 73 ? -6.301 -7.000 3.456 1.00 89.31 73 THR A C 1
ATOM 617 O O . THR A 1 73 ? -5.362 -7.391 2.769 1.00 89.31 73 THR A O 1
ATOM 620 N N . ILE A 1 74 ? -7.390 -7.747 3.650 1.00 89.75 74 ILE A N 1
ATOM 621 C CA . ILE A 1 74 ? -7.557 -9.082 3.051 1.00 89.75 74 ILE A CA 1
ATOM 622 C C . ILE A 1 74 ? -7.560 -8.988 1.522 1.00 89.75 74 ILE A C 1
ATOM 624 O O . ILE A 1 74 ? -6.826 -9.724 0.863 1.00 89.75 74 ILE A O 1
ATOM 628 N N . ILE A 1 75 ? -8.315 -8.038 0.962 1.00 90.19 75 ILE A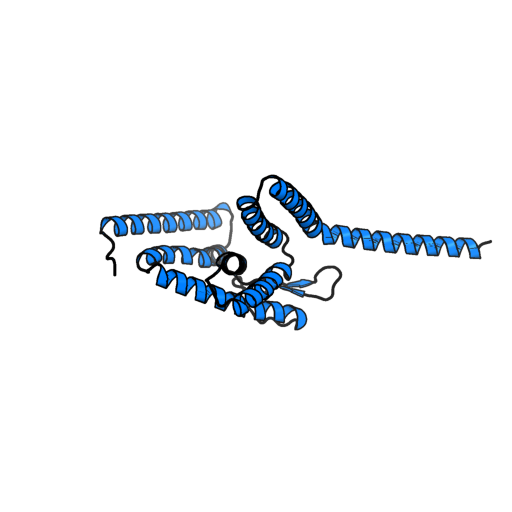 N 1
ATOM 629 C CA . ILE A 1 75 ? -8.332 -7.763 -0.480 1.00 90.19 75 ILE A CA 1
ATOM 630 C C . ILE A 1 75 ? -6.921 -7.416 -0.968 1.00 90.19 75 ILE A C 1
ATOM 632 O O . ILE A 1 75 ? -6.466 -7.947 -1.974 1.00 90.19 75 ILE A O 1
ATOM 636 N N . THR A 1 76 ? -6.187 -6.584 -0.228 1.00 91.69 76 THR A N 1
ATOM 637 C CA . THR A 1 76 ? -4.814 -6.194 -0.581 1.00 91.69 76 THR A CA 1
ATOM 638 C C . THR A 1 76 ? -3.863 -7.386 -0.583 1.00 91.69 76 THR A C 1
ATOM 640 O O . THR A 1 76 ? -3.035 -7.490 -1.484 1.00 91.69 76 THR A O 1
ATOM 643 N N . VAL A 1 77 ? -3.981 -8.306 0.378 1.00 92.69 77 VAL A N 1
ATOM 644 C CA . VAL A 1 77 ? -3.194 -9.551 0.400 1.00 92.69 77 VAL A CA 1
ATOM 645 C C . VAL A 1 77 ? -3.513 -10.400 -0.828 1.00 92.69 77 VAL A C 1
ATOM 647 O O . VAL A 1 77 ? -2.595 -10.871 -1.489 1.00 92.69 77 VAL A O 1
ATOM 650 N N . PHE A 1 78 ? -4.789 -10.546 -1.182 1.00 92.50 78 PHE A N 1
ATOM 651 C CA . PHE A 1 78 ? -5.185 -11.287 -2.379 1.00 92.50 78 PHE A CA 1
ATOM 652 C C . PHE A 1 78 ? -4.641 -10.650 -3.669 1.00 92.50 78 PHE A C 1
ATOM 654 O O . PHE A 1 78 ? -4.024 -11.333 -4.482 1.00 92.50 78 PHE A O 1
ATOM 661 N N . ILE A 1 79 ? -4.777 -9.330 -3.825 1.00 90.31 79 ILE A N 1
ATOM 662 C CA . ILE A 1 79 ? -4.214 -8.594 -4.969 1.00 90.31 79 ILE A CA 1
ATOM 663 C C . ILE A 1 79 ? -2.683 -8.713 -4.988 1.00 90.31 79 ILE A C 1
ATOM 665 O O . ILE A 1 79 ? -2.089 -8.835 -6.049 1.00 90.31 79 ILE A O 1
ATOM 669 N N . SER A 1 80 ? -2.027 -8.747 -3.829 1.00 93.19 80 SER A N 1
ATOM 670 C CA . SER A 1 80 ? -0.577 -8.960 -3.729 1.00 93.19 80 SER A CA 1
ATOM 671 C C . SER A 1 80 ? -0.150 -10.340 -4.245 1.00 93.19 80 SER A C 1
ATOM 673 O O . SER A 1 80 ? 0.876 -10.452 -4.907 1.00 93.19 80 SER A O 1
ATOM 675 N N . ILE A 1 81 ? -0.952 -11.388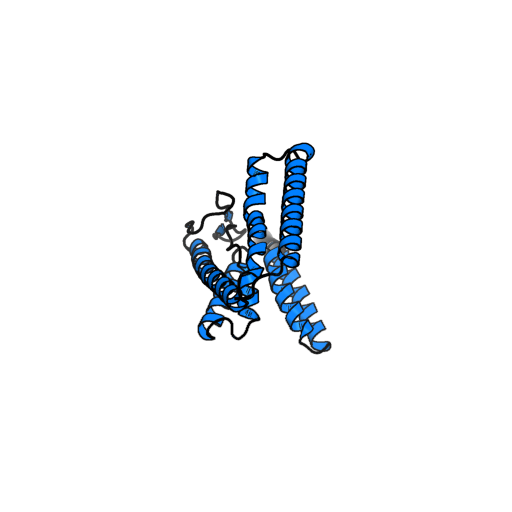 -4.018 1.00 92.75 81 ILE A N 1
ATOM 676 C CA . ILE A 1 81 ? -0.713 -12.714 -4.616 1.00 92.75 81 ILE A CA 1
ATOM 677 C C . ILE A 1 81 ? -0.796 -12.621 -6.139 1.00 92.75 81 ILE A C 1
ATOM 679 O O . ILE A 1 81 ? 0.118 -13.069 -6.828 1.00 92.75 81 ILE A O 1
ATOM 683 N N . LEU A 1 82 ? -1.867 -12.012 -6.659 1.00 92.12 82 LEU A N 1
ATOM 684 C CA . LEU A 1 82 ? -2.033 -11.824 -8.100 1.00 92.12 82 LEU A CA 1
ATOM 685 C C . LEU A 1 82 ? -0.860 -11.040 -8.693 1.00 92.12 82 LEU A C 1
ATOM 687 O O . LEU A 1 82 ? -0.362 -11.426 -9.739 1.00 92.12 82 LEU A O 1
ATOM 691 N N . TYR A 1 83 ? -0.380 -10.002 -8.005 1.00 90.31 83 TYR A N 1
ATOM 692 C CA . TYR A 1 83 ? 0.752 -9.178 -8.426 1.00 90.31 83 TYR A CA 1
ATOM 693 C C . TYR A 1 83 ? 2.038 -10.000 -8.508 1.00 90.31 83 TYR A C 1
ATOM 695 O O . TYR A 1 83 ? 2.721 -9.989 -9.529 1.00 90.31 83 TYR A O 1
ATOM 703 N N . LEU A 1 84 ? 2.337 -10.780 -7.466 1.00 90.31 84 LEU A N 1
ATOM 704 C CA . LEU A 1 84 ? 3.510 -11.650 -7.446 1.00 90.31 84 LEU A CA 1
ATOM 705 C C . LEU A 1 84 ? 3.463 -12.724 -8.537 1.00 90.31 84 LEU A C 1
ATOM 707 O O . LEU A 1 84 ? 4.512 -13.073 -9.065 1.00 90.31 84 LEU A O 1
ATOM 711 N N . LEU A 1 85 ? 2.277 -13.221 -8.904 1.00 89.12 85 LEU A N 1
ATOM 712 C CA . LEU A 1 85 ? 2.109 -14.192 -9.990 1.00 89.12 85 LEU A CA 1
ATOM 713 C C . LEU A 1 85 ? 2.368 -13.601 -11.384 1.00 89.12 85 LEU A C 1
ATOM 715 O O . LEU A 1 85 ? 2.745 -14.350 -12.284 1.00 89.12 85 LEU A O 1
ATOM 719 N N . GLN A 1 86 ? 2.230 -12.286 -11.580 1.00 88.50 86 GLN A N 1
ATOM 720 C CA . GLN A 1 86 ? 2.542 -11.632 -12.864 1.00 88.50 86 GLN A CA 1
ATOM 721 C C . GLN A 1 86 ? 4.020 -11.761 -13.222 1.00 88.50 86 GLN A C 1
ATOM 723 O O . GLN A 1 86 ? 4.371 -11.924 -14.384 1.00 88.50 86 GLN A O 1
ATOM 728 N N . ILE A 1 87 ? 4.881 -11.723 -12.205 1.00 83.50 87 ILE A N 1
ATOM 729 C CA . ILE A 1 87 ? 6.336 -11.679 -12.344 1.00 83.50 87 ILE A CA 1
ATOM 730 C C . ILE A 1 87 ? 6.890 -12.950 -13.022 1.00 83.50 87 ILE A C 1
ATOM 732 O O . ILE A 1 87 ? 7.611 -12.809 -14.004 1.00 83.50 87 ILE A O 1
ATOM 736 N N . PRO A 1 88 ? 6.560 -14.183 -12.581 1.00 83.25 88 PRO A N 1
ATOM 737 C CA . PRO A 1 88 ? 7.006 -15.399 -13.265 1.00 83.25 88 PRO A CA 1
ATOM 738 C C . PRO A 1 88 ? 6.191 -15.740 -14.516 1.00 83.25 88 PRO A C 1
ATOM 740 O O . PRO A 1 88 ? 6.707 -16.416 -15.400 1.00 83.25 88 PRO A O 1
ATOM 743 N N . THR A 1 89 ? 4.924 -15.323 -14.600 1.00 83.94 89 THR A N 1
ATOM 744 C CA . THR A 1 89 ? 4.065 -15.667 -15.749 1.00 83.94 89 THR A CA 1
ATOM 745 C C . THR A 1 89 ? 4.234 -14.716 -16.927 1.00 83.94 89 THR A C 1
ATOM 747 O O . THR A 1 89 ? 3.816 -15.048 -18.031 1.00 83.94 89 THR A O 1
ATOM 750 N N . ASN A 1 90 ? 4.816 -13.534 -16.706 1.00 80.50 90 ASN A N 1
ATOM 751 C CA . ASN A 1 90 ? 4.849 -12.426 -17.658 1.00 80.50 90 ASN A CA 1
ATOM 752 C C . ASN A 1 90 ? 3.453 -12.033 -18.186 1.00 80.50 90 ASN A C 1
ATOM 754 O O . ASN A 1 90 ? 3.325 -11.476 -19.276 1.00 80.50 90 ASN A O 1
ATOM 758 N N . THR A 1 91 ? 2.393 -12.308 -17.414 1.00 81.19 91 THR A N 1
ATOM 759 C CA . THR A 1 91 ? 1.007 -11.969 -17.766 1.00 81.19 91 THR A CA 1
ATOM 760 C C . THR A 1 91 ? 0.468 -10.862 -16.870 1.00 81.19 91 THR A C 1
ATOM 762 O O . THR A 1 91 ? 0.701 -10.841 -15.662 1.00 81.19 91 THR A O 1
ATOM 765 N N . ILE A 1 92 ? -0.276 -9.921 -17.454 1.00 84.25 92 ILE A N 1
ATOM 766 C CA . ILE A 1 92 ? -0.920 -8.846 -16.696 1.00 84.25 92 ILE A CA 1
ATOM 767 C C . ILE A 1 92 ? -2.204 -9.396 -16.063 1.00 84.25 92 ILE A C 1
ATOM 769 O O . ILE A 1 92 ? -3.212 -9.586 -16.734 1.00 84.25 92 ILE A O 1
ATOM 773 N N . LEU A 1 93 ? -2.165 -9.633 -14.752 1.00 82.12 93 LEU A N 1
ATOM 774 C CA . LEU A 1 93 ? -3.300 -10.132 -13.951 1.00 82.12 93 LEU A CA 1
ATOM 775 C C . LEU A 1 93 ? -4.080 -9.022 -13.212 1.00 82.12 93 LEU A C 1
ATOM 777 O O . LEU A 1 93 ? -5.114 -9.276 -12.604 1.00 82.12 93 LEU A O 1
ATOM 781 N N . ILE A 1 94 ? -3.551 -7.798 -13.201 1.00 82.75 94 ILE A N 1
ATOM 782 C CA . ILE A 1 94 ? -4.022 -6.634 -12.437 1.00 82.75 94 ILE A CA 1
ATOM 783 C C . ILE A 1 94 ? -3.762 -5.410 -13.310 1.00 82.75 94 ILE A C 1
ATOM 785 O O . ILE A 1 94 ? -2.625 -5.189 -13.730 1.00 82.75 94 ILE A O 1
ATOM 789 N N . GLY A 1 95 ? -4.797 -4.615 -13.568 1.00 74.94 95 GLY A N 1
ATOM 790 C CA . GLY A 1 95 ? -4.673 -3.361 -14.314 1.00 74.94 95 GLY A CA 1
ATOM 791 C C . GLY A 1 95 ? -4.036 -2.232 -13.498 1.00 74.94 95 GLY A C 1
ATOM 792 O O . GLY A 1 95 ? -3.938 -2.308 -12.272 1.00 74.94 95 GLY A O 1
ATOM 793 N N . SER A 1 96 ? -3.628 -1.158 -14.175 1.00 70.25 96 SER A N 1
ATOM 794 C CA . SER A 1 96 ? -3.181 0.068 -13.512 1.00 70.25 96 SER A CA 1
ATOM 795 C C . SER A 1 96 ? -4.342 1.064 -13.381 1.00 70.25 96 SER A C 1
ATOM 797 O O . SER A 1 96 ? -5.101 1.243 -14.335 1.00 70.25 96 SER A O 1
ATOM 799 N N . PRO A 1 97 ? -4.489 1.780 -12.248 1.00 57.38 97 PRO A N 1
ATOM 800 C CA . PRO A 1 97 ? -5.464 2.867 -12.124 1.00 57.38 97 PRO A CA 1
ATOM 801 C C . PRO A 1 97 ? -5.265 3.988 -13.156 1.00 57.38 97 PRO A C 1
ATOM 803 O O . PRO A 1 97 ? -6.218 4.695 -13.481 1.00 57.38 97 PRO A O 1
ATOM 806 N N . SER A 1 98 ? -4.035 4.152 -13.654 1.00 58.22 98 SER A N 1
ATOM 807 C CA . SER A 1 98 ? -3.639 5.138 -14.665 1.00 58.22 98 SER A CA 1
ATOM 808 C C . SER A 1 98 ? -3.787 4.652 -16.115 1.00 58.22 98 SER A C 1
ATOM 810 O O . SER A 1 98 ? -3.420 5.387 -17.025 1.00 58.22 98 SER A O 1
ATOM 812 N N . GLY A 1 99 ? -4.356 3.462 -16.346 1.00 66.19 99 GLY A N 1
ATOM 813 C CA . GLY A 1 99 ? -4.518 2.878 -17.680 1.00 66.19 99 GLY A CA 1
ATOM 814 C C . GLY A 1 99 ? -3.539 1.732 -17.909 1.00 66.19 99 GLY A C 1
ATOM 815 O O . GLY A 1 99 ? -3.643 0.695 -17.248 1.00 66.19 99 GLY A O 1
ATOM 816 N N . ASP A 1 100 ? -2.598 1.914 -18.833 1.00 71.50 100 ASP A N 1
ATOM 817 C CA . ASP A 1 100 ? -1.641 0.870 -19.199 1.00 71.50 100 ASP A CA 1
ATOM 818 C C . ASP A 1 100 ? -0.700 0.511 -18.043 1.00 71.50 100 ASP A C 1
ATOM 820 O O . ASP A 1 100 ? -0.289 1.344 -17.224 1.00 71.50 100 ASP A O 1
ATOM 824 N N . VAL A 1 101 ? -0.364 -0.777 -17.956 1.00 71.75 101 VAL A N 1
ATOM 825 C CA . VAL A 1 101 ? 0.583 -1.273 -16.960 1.00 71.75 101 VAL A CA 1
ATOM 826 C C . VAL A 1 101 ? 1.989 -0.994 -17.462 1.00 71.75 101 VAL A C 1
ATOM 828 O O . VAL A 1 101 ? 2.506 -1.696 -18.325 1.00 71.75 101 VAL A O 1
ATOM 831 N N . ASN A 1 102 ? 2.619 0.026 -16.886 1.00 72.81 102 ASN A N 1
ATOM 832 C CA . ASN A 1 102 ? 4.024 0.300 -17.141 1.00 72.81 102 ASN A CA 1
ATOM 833 C C . ASN A 1 102 ? 4.875 -0.887 -16.676 1.00 72.81 102 ASN A C 1
ATOM 835 O O . ASN A 1 102 ? 4.741 -1.362 -15.542 1.00 72.81 102 ASN A O 1
ATOM 839 N N . THR A 1 103 ? 5.771 -1.334 -17.553 1.00 76.25 103 THR A N 1
ATOM 840 C CA . THR A 1 103 ? 6.722 -2.410 -17.283 1.00 76.25 103 THR A CA 1
ATOM 841 C C . THR A 1 103 ? 8.129 -2.005 -17.683 1.00 76.25 103 THR A C 1
ATOM 843 O O . THR A 1 103 ? 8.315 -1.381 -18.726 1.00 76.25 103 THR A O 1
ATOM 846 N N . THR A 1 104 ? 9.133 -2.397 -16.904 1.00 74.44 104 THR A N 1
ATOM 847 C CA . THR A 1 104 ? 10.541 -2.273 -17.308 1.00 74.44 104 THR A CA 1
ATOM 848 C C . THR A 1 104 ? 11.264 -3.594 -17.116 1.00 74.44 104 THR A C 1
ATOM 850 O O . THR A 1 104 ? 10.996 -4.328 -16.168 1.00 74.44 104 THR A O 1
ATOM 853 N N . ILE A 1 105 ? 12.190 -3.915 -18.017 1.00 73.06 105 ILE A N 1
ATOM 854 C CA . ILE A 1 105 ? 13.080 -5.060 -17.821 1.00 73.06 105 ILE A CA 1
ATOM 855 C C . ILE A 1 105 ? 14.058 -4.693 -16.708 1.00 73.06 105 ILE A C 1
ATOM 857 O O . ILE A 1 105 ? 14.702 -3.639 -16.744 1.00 73.06 105 ILE A O 1
ATOM 861 N N . LEU A 1 106 ? 14.159 -5.550 -15.698 1.00 65.38 106 LEU A N 1
ATOM 862 C CA . LEU A 1 106 ? 15.066 -5.332 -14.586 1.00 65.38 106 LEU A CA 1
ATOM 863 C C . LEU A 1 106 ? 16.509 -5.561 -15.064 1.00 65.38 106 LEU A C 1
ATOM 865 O O . LEU A 1 106 ? 16.883 -6.684 -15.399 1.00 65.38 106 LEU A O 1
ATOM 869 N N . THR A 1 107 ? 17.308 -4.490 -15.109 1.00 59.97 107 THR A N 1
ATOM 870 C CA . THR A 1 107 ? 18.693 -4.499 -15.616 1.00 59.97 107 THR A CA 1
ATOM 871 C C . THR A 1 107 ? 19.497 -5.687 -15.074 1.00 59.97 107 THR A C 1
ATOM 873 O O . THR A 1 107 ? 19.640 -5.835 -13.864 1.00 59.97 107 THR A O 1
ATOM 876 N N . GLY A 1 108 ? 20.047 -6.517 -15.966 1.00 58.53 108 GLY A N 1
ATOM 877 C CA . GLY A 1 108 ? 20.848 -7.689 -15.588 1.00 58.53 108 GLY A CA 1
ATOM 878 C C . GLY A 1 108 ? 20.044 -8.957 -15.275 1.00 58.53 108 GLY A C 1
ATOM 879 O O . GLY A 1 108 ? 20.634 -9.950 -14.865 1.00 58.53 108 GLY A O 1
ATOM 880 N N . THR A 1 109 ? 18.723 -8.955 -15.482 1.00 62.66 109 THR A N 1
ATOM 881 C CA . THR A 1 109 ? 17.871 -10.146 -15.344 1.00 62.66 109 THR A CA 1
ATOM 882 C C . THR A 1 109 ? 16.836 -10.227 -16.477 1.00 62.66 109 THR A C 1
ATOM 884 O O . THR A 1 109 ? 16.563 -9.230 -17.140 1.00 62.66 109 THR A O 1
ATOM 887 N N . SER A 1 110 ? 16.229 -11.399 -16.691 1.00 66.50 110 SER A N 1
ATOM 888 C CA . SER A 1 110 ? 15.126 -11.598 -17.650 1.00 66.50 110 SER A CA 1
ATOM 889 C C . SER A 1 110 ? 13.744 -11.240 -17.087 1.00 66.50 110 SER A C 1
ATOM 891 O O . SER A 1 110 ? 12.729 -11.531 -17.716 1.00 66.50 110 SER A O 1
ATOM 893 N N . TRP A 1 111 ? 13.683 -10.677 -15.880 1.00 68.19 111 TRP A N 1
ATOM 894 C CA . TRP A 1 111 ? 12.431 -10.474 -15.161 1.00 68.19 111 TRP A CA 1
ATOM 895 C C . TRP A 1 111 ? 11.834 -9.099 -15.455 1.00 68.19 111 TRP A C 1
ATOM 897 O O . TRP A 1 111 ? 12.538 -8.083 -15.505 1.00 68.19 111 TRP A O 1
ATOM 907 N N . ILE A 1 112 ? 10.512 -9.073 -15.618 1.00 75.06 112 ILE A N 1
ATOM 908 C CA . ILE A 1 112 ? 9.742 -7.855 -15.855 1.00 75.06 112 ILE A CA 1
ATOM 909 C C . ILE A 1 112 ? 9.349 -7.235 -14.513 1.00 75.06 112 ILE A C 1
ATOM 911 O O . ILE A 1 112 ? 8.759 -7.879 -13.645 1.00 75.06 112 ILE A O 1
ATOM 915 N N . ARG A 1 113 ? 9.659 -5.950 -14.349 1.00 73.88 113 ARG A N 1
ATOM 916 C CA . ARG A 1 113 ? 9.193 -5.128 -13.237 1.00 73.88 113 ARG A CA 1
ATOM 917 C C . ARG A 1 113 ? 7.855 -4.503 -13.602 1.00 73.88 113 ARG A C 1
ATOM 919 O O . ARG A 1 113 ? 7.785 -3.709 -14.536 1.00 73.88 113 ARG A O 1
ATOM 926 N N . TYR A 1 114 ? 6.829 -4.799 -12.813 1.00 80.75 114 TYR A N 1
ATOM 927 C CA . TYR A 1 114 ? 5.492 -4.230 -12.956 1.00 80.75 114 TYR A CA 1
ATOM 928 C C . TYR A 1 114 ? 5.268 -3.064 -11.978 1.00 80.75 114 TYR A C 1
ATOM 930 O O . TYR A 1 114 ? 5.544 -3.193 -10.781 1.00 80.75 114 TYR A O 1
ATOM 938 N N . TYR A 1 115 ? 4.745 -1.937 -12.480 1.00 78.75 115 TYR A N 1
ATOM 939 C CA . TYR A 1 115 ? 4.521 -0.690 -11.720 1.00 78.75 115 TYR A CA 1
ATOM 940 C C . TYR A 1 115 ? 3.063 -0.508 -11.244 1.00 78.75 115 TYR A C 1
ATOM 942 O O . TYR A 1 115 ? 2.656 0.576 -10.836 1.00 78.75 115 TYR A O 1
ATOM 950 N N . ASN A 1 116 ? 2.268 -1.575 -11.266 1.00 83.62 116 ASN A N 1
ATOM 951 C CA . ASN A 1 116 ? 0.871 -1.658 -10.814 1.00 83.62 116 ASN A CA 1
ATOM 952 C C . ASN A 1 116 ? 0.763 -2.226 -9.380 1.00 83.62 116 ASN A C 1
ATOM 954 O O . ASN A 1 116 ? -0.096 -3.059 -9.087 1.00 83.62 116 ASN A O 1
ATOM 958 N N . THR A 1 117 ? 1.657 -1.813 -8.477 1.00 85.06 117 THR A N 1
ATOM 959 C CA . THR A 1 117 ? 1.693 -2.327 -7.097 1.00 85.06 117 THR A CA 1
ATOM 960 C C . THR A 1 117 ? 0.353 -2.112 -6.376 1.00 85.06 117 THR A C 1
ATOM 962 O O . THR A 1 117 ? -0.256 -1.053 -6.561 1.00 85.06 117 THR A O 1
ATOM 965 N N . PRO A 1 118 ? -0.094 -3.033 -5.499 1.00 86.88 118 PRO A N 1
ATOM 966 C CA . PRO A 1 118 ? -1.358 -2.881 -4.779 1.00 86.88 118 PRO A CA 1
ATOM 967 C C . PRO A 1 118 ? -1.441 -1.551 -4.007 1.00 86.88 118 PRO A C 1
ATOM 969 O O . PRO A 1 118 ? -0.572 -1.232 -3.198 1.00 86.88 118 PRO A O 1
ATOM 972 N N . MET A 1 119 ? -2.519 -0.787 -4.210 1.00 83.75 119 MET A N 1
ATOM 973 C CA . MET A 1 119 ? -2.657 0.590 -3.700 1.00 83.75 119 MET A CA 1
ATOM 974 C C . MET A 1 119 ? -2.483 0.714 -2.176 1.00 83.75 119 MET A C 1
ATOM 976 O O . MET A 1 119 ? -1.847 1.645 -1.690 1.00 83.75 119 MET A O 1
ATOM 980 N N . PHE A 1 120 ? -3.025 -0.235 -1.408 1.00 86.50 120 PHE A N 1
ATOM 981 C CA . PHE A 1 120 ? -2.984 -0.219 0.060 1.00 86.50 120 PHE A CA 1
ATOM 982 C C . PHE A 1 120 ? -1.888 -1.117 0.647 1.00 86.50 120 PHE A C 1
ATOM 984 O O . PHE A 1 120 ? -1.967 -1.489 1.821 1.00 86.50 120 PHE A O 1
ATOM 991 N N . LEU A 1 121 ? -0.872 -1.477 -0.146 1.00 87.69 121 LEU A N 1
ATOM 992 C CA . LEU A 1 121 ? 0.187 -2.418 0.228 1.00 87.69 121 LEU A CA 1
ATOM 993 C C . LEU A 1 121 ? 0.897 -2.031 1.532 1.00 87.69 121 LEU A C 1
ATOM 995 O O . LEU A 1 121 ? 0.911 -2.814 2.480 1.00 87.69 121 LEU A O 1
ATOM 999 N N . ILE A 1 122 ? 1.435 -0.810 1.606 1.00 84.56 122 ILE A N 1
ATOM 1000 C CA . ILE A 1 122 ? 2.225 -0.341 2.758 1.00 84.56 122 ILE A CA 1
ATOM 1001 C C . ILE A 1 122 ? 1.354 -0.252 4.018 1.00 84.56 122 ILE A C 1
ATOM 1003 O O . ILE A 1 122 ? 1.746 -0.729 5.081 1.00 84.56 122 ILE A O 1
ATOM 1007 N N . ILE A 1 123 ? 0.147 0.308 3.897 1.00 85.25 123 ILE A N 1
ATOM 1008 C CA . ILE A 1 123 ? -0.789 0.450 5.023 1.00 85.25 123 ILE A CA 1
ATOM 1009 C C . ILE A 1 123 ? -1.193 -0.931 5.552 1.00 85.25 123 ILE A C 1
ATOM 1011 O O . ILE A 1 123 ? -1.140 -1.175 6.756 1.00 85.25 123 ILE A O 1
ATOM 1015 N N . SER A 1 124 ? -1.534 -1.857 4.654 1.00 89.75 124 SER A N 1
ATOM 1016 C CA . SER A 1 124 ? -1.887 -3.235 5.006 1.00 89.75 124 SER A CA 1
ATOM 1017 C C . SER A 1 124 ? -0.721 -3.965 5.668 1.00 89.75 124 SER A C 1
ATOM 1019 O O . SER A 1 124 ? -0.916 -4.635 6.678 1.00 89.75 124 SER A O 1
ATOM 1021 N N . PHE A 1 125 ? 0.500 -3.796 5.156 1.00 88.50 125 PHE A N 1
ATOM 1022 C CA . PHE A 1 125 ? 1.698 -4.383 5.749 1.00 88.50 125 PHE A CA 1
ATOM 1023 C C . PHE A 1 125 ? 1.920 -3.889 7.184 1.00 88.50 125 PHE A C 1
ATOM 1025 O O . PHE A 1 125 ? 2.049 -4.700 8.098 1.00 88.50 125 PHE A O 1
ATOM 1032 N N . ILE A 1 126 ? 1.867 -2.573 7.409 1.00 85.38 126 ILE A N 1
ATOM 1033 C CA . ILE A 1 126 ? 2.009 -1.955 8.738 1.00 85.38 126 ILE A CA 1
ATOM 1034 C C . ILE A 1 126 ? 0.946 -2.485 9.708 1.00 85.38 126 ILE A C 1
ATOM 1036 O O . ILE A 1 126 ? 1.273 -2.877 10.830 1.00 85.38 126 ILE A O 1
ATOM 1040 N N . LEU A 1 127 ? -0.319 -2.540 9.282 1.00 86.69 127 LEU A N 1
ATOM 1041 C CA . LEU A 1 127 ? -1.418 -3.036 10.114 1.00 86.69 127 LEU A CA 1
ATOM 1042 C C . LEU A 1 127 ? -1.206 -4.497 10.521 1.00 86.69 127 LEU A C 1
ATOM 1044 O O . LEU A 1 127 ? -1.300 -4.830 11.702 1.00 86.69 127 LEU A O 1
ATOM 1048 N N . VAL A 1 128 ? -0.858 -5.366 9.570 1.00 87.88 128 VAL A N 1
ATOM 1049 C CA . VAL A 1 128 ? -0.620 -6.792 9.839 1.00 87.88 128 VAL A CA 1
ATOM 1050 C C . VAL A 1 128 ? 0.625 -6.994 10.716 1.00 87.88 128 VAL A C 1
ATOM 1052 O O . VAL A 1 128 ? 0.628 -7.874 11.582 1.00 87.88 128 VAL A O 1
ATOM 1055 N N . VAL A 1 129 ? 1.673 -6.182 10.549 1.00 84.38 129 VAL A N 1
ATOM 1056 C CA . VAL A 1 129 ? 2.899 -6.278 11.354 1.00 84.38 129 VAL A CA 1
ATOM 1057 C C . VAL A 1 129 ? 2.673 -5.806 12.787 1.00 84.38 129 VAL A C 1
ATOM 1059 O O . VAL A 1 129 ? 3.080 -6.510 13.710 1.00 84.38 129 VAL A O 1
ATOM 1062 N N . PHE A 1 130 ? 2.009 -4.673 13.015 1.00 81.56 130 PHE A N 1
ATOM 1063 C CA . PHE A 1 130 ? 1.940 -4.076 14.355 1.00 81.56 130 PHE A CA 1
ATOM 1064 C C . PHE A 1 130 ? 0.681 -4.419 15.150 1.00 81.56 130 PHE A C 1
ATOM 1066 O O . PHE A 1 130 ? 0.716 -4.399 16.382 1.00 81.56 130 PHE A O 1
ATOM 1073 N N . GLN A 1 131 ? -0.428 -4.768 14.498 1.00 80.06 131 GLN A N 1
ATOM 1074 C CA . GLN A 1 131 ? -1.687 -5.024 15.191 1.00 80.06 131 GLN A CA 1
ATOM 1075 C C . GLN A 1 131 ? -1.874 -6.522 15.476 1.00 80.06 131 GLN A C 1
ATOM 1077 O O . GLN A 1 131 ? -2.383 -7.291 14.663 1.00 80.06 131 GLN A O 1
ATOM 1082 N N . VAL A 1 132 ? -1.473 -6.937 16.684 1.00 61.16 132 VAL A N 1
ATOM 1083 C CA . VAL A 1 132 ? -1.330 -8.353 17.082 1.00 61.16 132 VAL A CA 1
ATOM 1084 C C . VAL A 1 132 ? -2.620 -9.183 16.968 1.00 61.16 132 VAL A C 1
ATOM 1086 O O . VAL A 1 132 ? -2.534 -10.370 16.662 1.00 61.16 132 VAL A O 1
ATOM 1089 N N . ASN A 1 133 ? -3.796 -8.557 17.107 1.00 70.12 133 ASN A N 1
ATOM 1090 C CA . ASN A 1 133 ? -5.115 -9.216 17.069 1.00 70.12 133 ASN A CA 1
ATOM 1091 C C . ASN A 1 133 ? -5.939 -8.875 15.815 1.00 70.12 133 ASN A C 1
ATOM 1093 O O . ASN A 1 133 ? -7.171 -8.947 15.819 1.00 70.12 133 ASN A O 1
ATOM 1097 N N . PHE A 1 134 ? -5.284 -8.435 14.743 1.00 73.00 134 PHE A N 1
ATOM 1098 C CA . PHE A 1 134 ? -5.988 -8.022 13.534 1.00 73.00 134 PHE A CA 1
ATOM 1099 C C . PHE A 1 134 ? -6.559 -9.221 12.757 1.00 73.00 134 PHE A C 1
ATOM 1101 O O . PHE A 1 134 ? -7.728 -9.198 12.367 1.00 73.00 134 PHE A O 1
ATOM 1108 N N . ILE A 1 135 ? -5.769 -10.292 12.601 1.00 79.38 135 ILE A N 1
ATOM 1109 C CA . ILE A 1 135 ? -6.122 -11.543 11.904 1.00 79.38 135 ILE A CA 1
ATOM 1110 C C . ILE A 1 135 ? -5.524 -12.733 12.684 1.00 79.38 135 ILE A C 1
ATOM 1112 O O . ILE A 1 135 ? -4.616 -12.555 13.496 1.00 79.38 135 ILE A O 1
ATOM 1116 N N . ASN A 1 136 ? -6.020 -13.952 12.439 1.00 87.25 136 ASN A N 1
ATOM 1117 C CA . ASN A 1 136 ? -5.448 -15.201 12.952 1.00 87.25 136 ASN A CA 1
ATOM 1118 C C . ASN A 1 136 ? -3.917 -15.259 12.755 1.00 87.25 136 ASN A C 1
ATOM 1120 O O . ASN A 1 136 ? -3.411 -14.929 11.684 1.00 87.25 136 ASN A O 1
ATOM 1124 N N . LYS A 1 137 ? -3.189 -15.739 13.772 1.00 84.62 137 LYS A N 1
ATOM 1125 C CA . LYS A 1 137 ? -1.720 -15.818 13.809 1.00 84.62 137 LYS A CA 1
ATOM 1126 C C . LYS A 1 137 ? -1.100 -16.481 12.571 1.00 84.62 137 LYS A C 1
ATOM 1128 O O . LYS A 1 137 ? -0.125 -15.955 12.046 1.00 84.62 137 LYS A O 1
ATOM 1133 N N . LYS A 1 138 ? -1.655 -17.599 12.081 1.00 87.31 138 LYS A N 1
ATOM 1134 C CA . LYS A 1 138 ? -1.115 -18.292 10.893 1.00 87.31 138 LYS A CA 1
ATOM 1135 C C . LYS A 1 138 ? -1.259 -17.435 9.635 1.00 87.31 138 LYS A C 1
ATOM 1137 O O . LYS A 1 138 ? -0.291 -17.217 8.914 1.00 87.31 138 LYS A O 1
ATOM 1142 N N . VAL A 1 139 ? -2.460 -16.897 9.427 1.00 88.44 139 VAL A N 1
ATOM 1143 C CA . VAL A 1 139 ? -2.776 -16.024 8.289 1.00 88.44 139 VAL A CA 1
ATOM 1144 C C . VAL A 1 139 ? -1.954 -14.740 8.353 1.00 88.44 139 VAL A C 1
ATOM 1146 O O . VAL A 1 139 ? -1.457 -14.288 7.335 1.00 88.44 139 VAL A O 1
ATOM 1149 N N . ARG A 1 140 ? -1.725 -14.190 9.549 1.00 86.56 140 ARG A N 1
ATOM 1150 C CA . ARG A 1 140 ? -0.885 -13.007 9.752 1.00 86.56 140 ARG A CA 1
ATOM 1151 C C . ARG A 1 140 ? 0.532 -13.214 9.219 1.00 86.56 140 ARG A C 1
ATOM 1153 O O . ARG A 1 140 ? 1.000 -12.369 8.468 1.00 86.56 140 ARG A O 1
ATOM 1160 N N . TYR A 1 141 ? 1.205 -14.310 9.577 1.00 87.94 141 TYR A N 1
ATOM 1161 C CA . TYR A 1 141 ? 2.562 -14.569 9.078 1.00 87.94 141 TYR A CA 1
ATOM 1162 C C . TYR A 1 141 ? 2.592 -14.733 7.560 1.00 87.94 141 TYR A C 1
ATOM 1164 O O . TYR A 1 141 ? 3.444 -14.138 6.907 1.00 87.94 141 TYR A O 1
ATOM 1172 N N . LEU A 1 142 ? 1.628 -15.467 6.999 1.00 91.81 142 LEU A N 1
ATOM 1173 C CA . LEU A 1 142 ? 1.503 -15.617 5.552 1.00 91.81 142 LEU A CA 1
ATOM 1174 C C . LEU A 1 142 ? 1.300 -14.257 4.862 1.00 91.81 142 LEU A C 1
ATOM 1176 O O . LEU A 1 142 ? 2.004 -13.939 3.907 1.00 91.81 142 LEU A O 1
ATOM 1180 N N . SER A 1 143 ? 0.405 -13.420 5.389 1.00 91.69 143 SER A N 1
ATOM 1181 C CA . SER A 1 143 ? 0.166 -12.067 4.884 1.00 91.69 143 SER A CA 1
ATOM 1182 C C . SER A 1 143 ? 1.410 -11.184 4.978 1.00 91.69 143 SER A C 1
ATOM 1184 O O . SER A 1 143 ? 1.675 -10.436 4.046 1.00 91.69 143 SER A O 1
ATOM 1186 N N . ILE A 1 144 ? 2.200 -11.272 6.057 1.00 89.44 144 ILE A N 1
ATOM 1187 C CA . ILE A 1 144 ? 3.469 -10.528 6.182 1.00 89.44 144 ILE A CA 1
ATOM 1188 C C . ILE A 1 144 ? 4.433 -10.926 5.065 1.00 89.44 144 ILE A C 1
ATOM 1190 O O . ILE A 1 144 ? 5.029 -10.046 4.452 1.00 89.44 144 ILE A O 1
ATOM 1194 N N . VAL A 1 145 ? 4.567 -12.224 4.784 1.00 88.19 145 VAL A N 1
ATOM 1195 C CA . VAL A 1 145 ? 5.448 -12.716 3.716 1.00 88.19 145 VAL A CA 1
ATOM 1196 C C . VAL A 1 145 ? 4.967 -12.225 2.351 1.00 88.19 145 VAL A C 1
ATOM 1198 O O . VAL A 1 145 ? 5.750 -11.637 1.614 1.00 88.19 145 VAL A O 1
ATOM 1201 N N . ILE A 1 146 ? 3.680 -12.390 2.034 1.00 92.56 146 ILE A N 1
ATOM 1202 C CA . ILE A 1 146 ? 3.102 -11.972 0.745 1.00 92.56 146 ILE A CA 1
ATOM 1203 C C . ILE A 1 146 ? 3.256 -10.461 0.529 1.00 92.56 146 ILE A C 1
ATOM 1205 O O . ILE A 1 146 ? 3.739 -10.020 -0.516 1.00 92.56 146 ILE A O 1
ATOM 1209 N N . LEU A 1 147 ? 2.858 -9.658 1.519 1.00 90.50 147 LEU A N 1
ATOM 1210 C CA . LEU A 1 147 ? 2.937 -8.201 1.441 1.00 90.50 147 LEU A CA 1
ATOM 1211 C C . LEU A 1 147 ? 4.402 -7.742 1.397 1.00 90.50 147 LEU A C 1
ATOM 1213 O O . LEU A 1 147 ? 4.746 -6.881 0.596 1.00 90.50 147 LEU A O 1
ATOM 1217 N N . GLY A 1 148 ? 5.283 -8.352 2.193 1.00 85.81 148 GLY A N 1
ATOM 1218 C CA . GLY A 1 148 ? 6.716 -8.055 2.191 1.00 85.81 148 GLY A CA 1
ATOM 1219 C C . GLY A 1 148 ? 7.373 -8.339 0.839 1.00 85.81 148 GLY A C 1
ATOM 1220 O O . GLY A 1 148 ? 8.057 -7.474 0.298 1.00 85.81 148 GLY A O 1
ATOM 1221 N N . LEU A 1 149 ? 7.105 -9.505 0.244 1.00 86.69 149 LEU A N 1
ATOM 1222 C CA . LEU A 1 149 ? 7.582 -9.839 -1.101 1.00 86.69 149 LEU A CA 1
ATOM 1223 C C . LEU A 1 149 ? 7.049 -8.859 -2.147 1.00 86.69 149 LEU A C 1
ATOM 1225 O O . LEU A 1 149 ? 7.800 -8.433 -3.016 1.00 86.69 149 LEU A O 1
ATOM 1229 N N . SER A 1 150 ? 5.788 -8.441 -2.032 1.00 88.06 150 SER A N 1
ATOM 1230 C CA . SER A 1 150 ? 5.178 -7.480 -2.962 1.00 88.06 150 SER A CA 1
ATOM 1231 C C . SER A 1 150 ? 5.759 -6.070 -2.843 1.00 88.06 150 SER A C 1
ATOM 1233 O O . SER A 1 150 ? 5.726 -5.317 -3.808 1.00 88.06 150 SER A O 1
ATOM 1235 N N . ILE A 1 151 ? 6.311 -5.705 -1.681 1.00 85.00 151 ILE A N 1
ATOM 1236 C CA . ILE A 1 151 ? 7.050 -4.448 -1.481 1.00 85.00 151 ILE A CA 1
ATOM 1237 C C . ILE A 1 151 ? 8.452 -4.536 -2.108 1.00 85.00 151 ILE A C 1
ATOM 1239 O O . ILE A 1 151 ? 8.958 -3.549 -2.642 1.00 85.00 151 ILE A O 1
ATOM 1243 N N . ILE A 1 152 ? 9.072 -5.720 -2.071 1.00 80.50 152 ILE A N 1
ATOM 1244 C CA . ILE A 1 152 ? 10.427 -5.962 -2.587 1.00 80.50 152 ILE A CA 1
ATOM 1245 C C . ILE A 1 152 ? 10.448 -6.145 -4.105 1.00 80.50 152 ILE A C 1
ATOM 1247 O O . ILE A 1 152 ? 11.317 -5.586 -4.768 1.00 80.50 152 ILE A O 1
ATOM 1251 N N . ALA A 1 153 ? 9.481 -6.875 -4.654 1.00 77.44 153 AL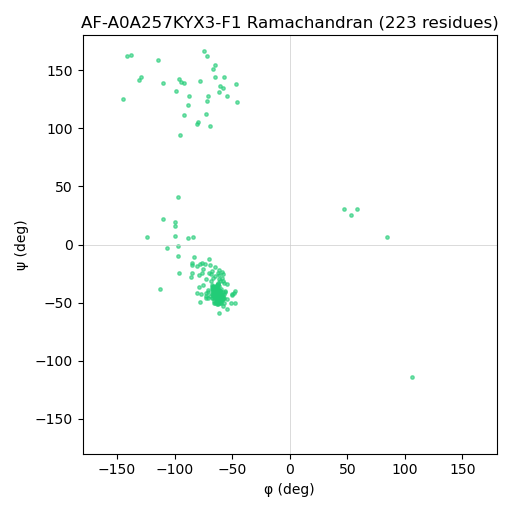A A N 1
ATOM 1252 C CA . ALA A 1 153 ? 9.350 -7.204 -6.070 1.00 77.44 153 ALA A CA 1
ATOM 1253 C C . ALA A 1 153 ? 9.507 -6.017 -7.049 1.00 77.44 153 ALA A C 1
ATOM 1255 O O . ALA A 1 153 ? 10.322 -6.114 -7.967 1.00 77.44 153 ALA A O 1
ATOM 1256 N N . PRO A 1 154 ? 8.814 -4.875 -6.875 1.00 70.25 154 PRO A N 1
ATOM 1257 C CA . PRO A 1 154 ? 8.985 -3.725 -7.760 1.00 70.25 154 PRO A CA 1
ATOM 1258 C C . PRO A 1 154 ? 10.343 -3.028 -7.584 1.00 70.25 154 PRO A C 1
ATOM 1260 O O . PRO A 1 154 ? 10.692 -2.166 -8.388 1.00 70.25 154 PRO A O 1
ATOM 1263 N N . ALA A 1 155 ? 11.095 -3.340 -6.520 1.00 64.94 155 ALA A N 1
ATOM 1264 C CA . ALA A 1 155 ? 12.383 -2.741 -6.169 1.00 64.94 155 ALA A CA 1
ATOM 1265 C C . ALA A 1 155 ? 12.390 -1.198 -6.232 1.00 64.94 155 ALA A C 1
ATOM 1267 O O . ALA A 1 155 ? 13.411 -0.558 -6.508 1.00 64.94 155 ALA A O 1
ATOM 1268 N N . HIS A 1 156 ? 11.240 -0.572 -5.958 1.00 67.44 156 HIS A N 1
ATOM 1269 C CA . HIS A 1 156 ? 11.149 0.871 -5.806 1.00 67.44 156 HIS A CA 1
ATOM 1270 C C . HIS A 1 156 ? 11.864 1.270 -4.521 1.00 67.44 156 HIS A C 1
ATOM 1272 O O . HIS A 1 156 ? 11.335 1.125 -3.420 1.00 67.44 156 HIS A O 1
ATOM 1278 N N . ARG A 1 157 ? 13.084 1.791 -4.677 1.00 65.31 157 ARG A N 1
ATOM 1279 C CA . ARG A 1 157 ? 13.967 2.205 -3.576 1.00 65.31 157 ARG A CA 1
ATOM 1280 C C . ARG A 1 157 ? 13.239 3.084 -2.553 1.00 65.31 157 ARG A C 1
ATOM 1282 O O . ARG A 1 157 ? 13.373 2.855 -1.359 1.00 65.31 157 ARG A O 1
ATOM 1289 N N . SER A 1 158 ? 12.402 4.017 -3.008 1.00 66.31 158 SER A N 1
ATOM 1290 C CA . SER A 1 158 ? 11.583 4.879 -2.145 1.00 66.31 158 SER A CA 1
ATOM 1291 C C . SER A 1 158 ? 10.564 4.104 -1.297 1.00 66.31 158 SER A C 1
ATOM 1293 O O . SER A 1 158 ? 10.442 4.382 -0.105 1.00 66.31 158 SER A O 1
ATOM 1295 N N . MET A 1 159 ? 9.875 3.103 -1.860 1.00 68.12 159 MET A N 1
ATOM 1296 C CA . MET A 1 159 ? 8.949 2.245 -1.104 1.00 68.12 159 MET A CA 1
ATOM 1297 C C . MET A 1 159 ? 9.677 1.370 -0.082 1.00 68.12 159 MET A C 1
ATOM 1299 O O . MET A 1 159 ? 9.194 1.214 1.042 1.00 68.12 159 MET A O 1
ATOM 1303 N N . LEU A 1 160 ? 10.841 0.825 -0.448 1.00 71.31 160 LEU A N 1
ATOM 1304 C CA . LEU A 1 160 ? 11.680 0.040 0.460 1.00 71.31 160 LEU A CA 1
ATOM 1305 C C . LEU A 1 160 ? 12.160 0.889 1.637 1.00 71.31 160 LEU A C 1
ATOM 1307 O O . LEU A 1 160 ? 11.951 0.513 2.789 1.00 71.31 160 LEU A O 1
ATOM 1311 N N . ILE A 1 161 ? 12.736 2.059 1.351 1.00 69.81 161 ILE A N 1
ATOM 1312 C CA . ILE A 1 161 ? 13.219 3.002 2.366 1.00 69.81 161 ILE A CA 1
ATOM 1313 C C . ILE A 1 161 ? 12.083 3.406 3.308 1.00 69.81 161 ILE A C 1
ATOM 1315 O O . ILE A 1 161 ? 12.261 3.361 4.523 1.00 69.81 161 ILE A O 1
ATOM 1319 N N . LEU A 1 162 ? 10.907 3.745 2.771 1.00 71.38 162 LEU A N 1
ATOM 1320 C CA . LEU A 1 162 ? 9.752 4.126 3.581 1.00 71.38 162 LEU A CA 1
ATOM 1321 C C . LEU A 1 162 ? 9.288 2.974 4.486 1.00 71.38 162 LEU A C 1
ATOM 1323 O O . LEU A 1 162 ? 9.100 3.165 5.686 1.00 71.38 162 LEU A O 1
ATOM 1327 N N . THR A 1 163 ? 9.140 1.769 3.931 1.00 71.75 163 THR A N 1
ATOM 1328 C CA . THR A 1 163 ? 8.640 0.600 4.671 1.00 71.75 163 THR A CA 1
ATOM 1329 C C . THR A 1 163 ? 9.608 0.185 5.780 1.00 71.75 163 THR A C 1
ATOM 1331 O O . THR A 1 163 ? 9.202 0.042 6.935 1.00 71.75 163 THR A O 1
ATOM 1334 N N . PHE A 1 164 ? 10.898 0.035 5.463 1.00 71.06 164 PHE A N 1
ATOM 1335 C CA . PHE A 1 164 ? 11.917 -0.314 6.455 1.00 71.06 164 PHE A CA 1
ATOM 1336 C C . PHE A 1 164 ? 12.139 0.808 7.470 1.00 71.06 164 PHE A C 1
ATOM 1338 O O . PHE A 1 164 ? 12.292 0.527 8.658 1.00 71.06 164 PHE A O 1
ATOM 1345 N N . GLY A 1 165 ? 12.073 2.070 7.037 1.00 67.62 165 GLY A N 1
ATOM 1346 C CA . GLY A 1 165 ? 12.135 3.231 7.918 1.00 67.62 165 GLY A CA 1
ATOM 1347 C C . GLY A 1 165 ? 11.043 3.200 8.987 1.00 67.62 165 GLY A C 1
ATOM 1348 O O . GLY A 1 165 ? 11.343 3.356 10.168 1.00 67.62 165 GLY A O 1
ATOM 1349 N N . ILE A 1 166 ? 9.794 2.905 8.611 1.00 72.25 166 ILE A N 1
ATOM 1350 C CA . ILE A 1 166 ? 8.673 2.797 9.560 1.00 72.25 166 ILE A CA 1
ATOM 1351 C C . ILE A 1 166 ? 8.878 1.639 10.549 1.00 72.25 166 ILE A C 1
ATOM 1353 O O . ILE A 1 166 ? 8.692 1.827 11.755 1.00 72.25 166 ILE A O 1
ATOM 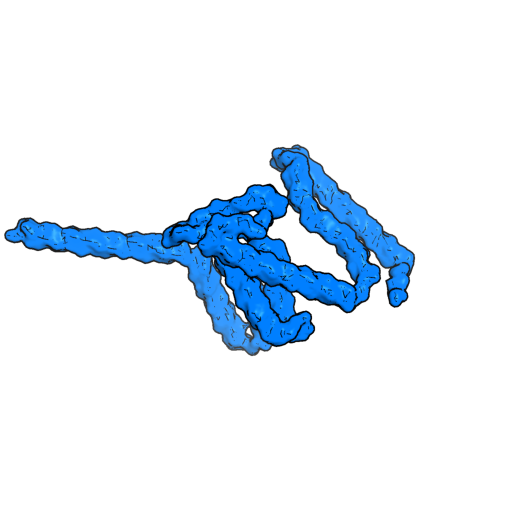1357 N N . LEU A 1 167 ? 9.293 0.458 10.068 1.00 71.19 167 LEU A N 1
ATOM 1358 C CA . LEU A 1 167 ? 9.599 -0.691 10.935 1.00 71.19 167 LEU A CA 1
ATOM 1359 C C . LEU A 1 167 ? 10.668 -0.353 11.976 1.00 71.19 167 LEU A C 1
ATOM 1361 O O . LEU A 1 167 ? 10.543 -0.702 13.151 1.00 71.19 167 LEU A O 1
ATOM 1365 N N . ILE A 1 168 ? 11.704 0.354 11.546 1.00 66.75 168 ILE A N 1
ATOM 1366 C CA . ILE A 1 168 ? 12.859 0.663 12.377 1.00 66.75 168 ILE A CA 1
ATOM 1367 C C . ILE A 1 168 ? 12.551 1.788 13.356 1.00 66.75 168 ILE A C 1
ATOM 1369 O O . ILE A 1 168 ? 12.866 1.630 14.531 1.00 66.75 168 ILE A O 1
ATOM 1373 N N . VAL A 1 169 ? 11.857 2.856 12.944 1.00 70.50 169 VAL A N 1
ATOM 1374 C CA . VAL A 1 169 ? 11.364 3.891 13.872 1.00 70.50 169 VAL A CA 1
ATOM 1375 C C . VAL A 1 169 ? 10.528 3.251 14.977 1.00 70.50 169 VAL A C 1
ATOM 1377 O O . VAL A 1 169 ? 10.784 3.506 16.150 1.00 70.50 169 VAL A O 1
ATOM 1380 N N . TYR A 1 170 ? 9.605 2.349 14.635 1.00 73.25 170 TYR A N 1
ATOM 1381 C CA . TYR A 1 170 ? 8.811 1.631 15.632 1.00 73.25 170 TYR A CA 1
ATOM 1382 C C . TYR A 1 170 ? 9.675 0.823 16.617 1.00 73.25 170 TYR A C 1
ATOM 1384 O O . TYR A 1 170 ? 9.488 0.921 17.833 1.00 73.25 170 TYR A O 1
ATOM 1392 N N . TYR A 1 171 ? 10.639 0.042 16.118 1.00 68.25 171 TYR A N 1
ATOM 1393 C CA . TYR A 1 171 ? 11.527 -0.763 16.965 1.00 68.25 171 TYR A CA 1
ATOM 1394 C C . TYR A 1 171 ? 12.445 0.105 17.837 1.00 68.25 171 TYR A C 1
ATOM 1396 O O . TYR A 1 171 ? 12.617 -0.177 19.025 1.00 68.25 171 TYR A O 1
ATOM 1404 N N . ILE A 1 172 ? 12.984 1.196 17.290 1.00 66.88 172 ILE A N 1
ATOM 1405 C CA . ILE A 1 172 ? 13.776 2.202 18.007 1.00 66.88 172 ILE A CA 1
ATOM 1406 C C . ILE A 1 172 ? 12.937 2.855 19.112 1.00 66.88 172 ILE A C 1
ATOM 1408 O O . ILE A 1 172 ? 13.419 3.041 20.228 1.00 66.88 172 ILE A O 1
ATOM 1412 N N . SER A 1 173 ? 11.665 3.166 18.859 1.00 69.19 173 SER A N 1
ATOM 1413 C CA . SER A 1 173 ? 10.758 3.720 19.871 1.00 69.19 173 SER A CA 1
ATOM 1414 C C . SER A 1 173 ? 10.467 2.749 21.023 1.00 69.19 173 SER A C 1
ATOM 1416 O O . SER A 1 173 ? 10.055 3.194 22.092 1.00 69.19 173 SER A O 1
ATOM 1418 N N . LYS A 1 174 ? 10.690 1.441 20.836 1.00 68.38 174 LYS A N 1
ATOM 1419 C CA . LYS A 1 174 ? 10.407 0.387 21.825 1.00 68.38 174 LYS A CA 1
ATOM 1420 C C . LYS A 1 174 ? 11.644 -0.218 22.497 1.00 68.38 174 LYS A C 1
ATOM 1422 O O . LYS A 1 174 ? 11.485 -1.053 23.381 1.00 68.38 174 LYS A O 1
ATOM 1427 N N . THR A 1 175 ? 12.857 0.182 22.114 1.00 62.66 175 THR A N 1
ATOM 1428 C CA . THR A 1 175 ? 14.112 -0.424 22.598 1.00 62.66 175 THR A CA 1
ATOM 1429 C C . THR A 1 175 ? 14.970 0.533 23.432 1.00 62.66 175 THR A C 1
ATOM 1431 O O . THR A 1 175 ? 14.845 1.754 23.344 1.00 62.66 175 THR A O 1
ATOM 1434 N N . ASN A 1 176 ? 15.866 -0.022 24.257 1.00 67.00 176 ASN A N 1
ATOM 1435 C CA . ASN A 1 176 ? 16.845 0.744 25.040 1.00 67.00 176 ASN A CA 1
ATOM 1436 C C . ASN A 1 176 ? 17.873 1.445 24.129 1.00 67.00 176 ASN A C 1
ATOM 1438 O O . ASN A 1 176 ? 18.199 0.944 23.054 1.00 67.00 176 ASN A O 1
ATOM 1442 N N . PHE A 1 177 ? 18.416 2.586 24.573 1.00 62.94 177 PHE A N 1
ATOM 1443 C CA . PHE A 1 177 ? 19.245 3.513 23.776 1.00 62.94 177 PHE A CA 1
ATOM 1444 C C . PHE A 1 177 ? 20.375 2.847 22.963 1.00 62.94 177 PHE A C 1
ATOM 1446 O O . PHE A 1 177 ? 20.569 3.171 21.795 1.00 62.94 177 PHE A O 1
ATOM 1453 N N . ARG A 1 178 ? 21.063 1.848 23.530 1.00 62.91 178 ARG A N 1
ATOM 1454 C CA . ARG A 1 178 ? 22.154 1.114 22.861 1.00 62.91 178 ARG A CA 1
ATOM 1455 C C . ARG A 1 178 ? 21.693 0.324 21.626 1.00 62.91 178 ARG A C 1
ATOM 1457 O O . ARG A 1 178 ? 22.390 0.303 20.616 1.00 62.91 178 ARG A O 1
ATOM 1464 N N . ASN A 1 179 ? 20.494 -0.258 21.668 1.00 60.78 179 ASN A N 1
ATOM 1465 C CA . ASN A 1 179 ? 19.928 -1.003 20.538 1.00 60.78 179 ASN A CA 1
ATOM 1466 C C . ASN A 1 179 ? 19.414 -0.067 19.435 1.00 60.78 179 ASN A C 1
ATOM 1468 O O . ASN A 1 179 ? 19.396 -0.458 18.271 1.00 60.78 179 ASN A O 1
ATOM 1472 N N . LYS A 1 180 ? 19.068 1.185 19.776 1.00 62.75 180 LYS A N 1
ATOM 1473 C CA . LYS A 1 180 ? 18.657 2.209 18.802 1.00 62.75 180 LYS A CA 1
ATOM 1474 C C . LYS A 1 180 ? 19.783 2.563 17.832 1.00 62.75 180 LYS A C 1
ATOM 1476 O O . LYS A 1 180 ? 19.536 2.694 16.638 1.00 62.75 180 LYS A O 1
ATOM 1481 N N . ILE A 1 181 ? 21.011 2.677 18.341 1.00 62.97 181 ILE A N 1
ATOM 1482 C CA . ILE A 1 181 ? 22.198 3.014 17.542 1.00 62.97 181 ILE A CA 1
ATOM 1483 C C . ILE A 1 181 ? 22.540 1.871 16.579 1.00 62.97 181 ILE A C 1
ATOM 1485 O O . ILE A 1 181 ? 22.731 2.111 15.391 1.00 62.97 181 ILE A O 1
ATOM 1489 N N . ILE A 1 182 ? 22.537 0.623 17.060 1.00 66.88 182 ILE A N 1
ATOM 1490 C CA . ILE A 1 182 ? 22.824 -0.559 16.229 1.00 66.88 182 ILE A CA 1
ATOM 1491 C C . ILE A 1 182 ? 21.779 -0.705 15.110 1.00 66.88 182 ILE A C 1
ATOM 1493 O O . ILE A 1 182 ? 22.141 -0.909 13.954 1.00 66.88 182 ILE A O 1
ATOM 1497 N N . LEU A 1 183 ? 20.490 -0.531 15.430 1.00 60.88 183 LEU A N 1
ATOM 1498 C CA . LEU A 1 183 ? 19.406 -0.545 14.440 1.00 60.88 183 LEU A CA 1
ATOM 1499 C C . LEU A 1 183 ? 19.510 0.610 13.434 1.00 60.88 183 LEU A C 1
ATOM 1501 O O . LEU A 1 183 ? 19.251 0.403 12.253 1.00 60.88 183 LEU A O 1
ATOM 1505 N N . GLY A 1 184 ? 19.917 1.804 13.873 1.00 60.06 184 GLY A N 1
ATOM 1506 C CA . GLY A 1 184 ? 20.146 2.954 12.994 1.00 60.06 184 GLY A CA 1
ATOM 1507 C C . GLY A 1 184 ? 21.323 2.760 12.031 1.00 60.06 184 GLY A C 1
ATOM 1508 O O . GLY A 1 184 ? 21.229 3.124 10.862 1.00 60.06 184 GLY A O 1
ATOM 1509 N N . ILE A 1 185 ? 22.408 2.126 12.481 1.00 67.81 185 ILE A N 1
ATOM 1510 C CA . ILE A 1 185 ? 23.554 1.788 11.621 1.00 67.81 185 ILE A CA 1
ATOM 1511 C C . ILE A 1 185 ? 23.165 0.689 10.626 1.00 67.81 185 ILE A C 1
ATOM 1513 O O . ILE A 1 185 ? 23.432 0.819 9.433 1.00 67.81 185 ILE A O 1
ATOM 1517 N N . ALA A 1 186 ? 22.458 -0.352 11.078 1.00 68.25 186 ALA A N 1
ATOM 1518 C CA . ALA A 1 186 ? 21.940 -1.393 10.193 1.00 68.25 186 ALA A CA 1
ATOM 1519 C C . ALA A 1 186 ? 20.974 -0.824 9.133 1.00 68.25 186 ALA A C 1
ATOM 1521 O O . ALA A 1 186 ? 21.043 -1.227 7.973 1.00 68.25 186 ALA A O 1
ATOM 1522 N N . LEU A 1 187 ? 20.131 0.154 9.501 1.00 63.50 187 LEU A N 1
ATOM 1523 C CA . LEU A 1 187 ? 19.260 0.906 8.586 1.00 63.50 187 LEU A CA 1
ATOM 1524 C C . LEU A 1 187 ? 20.078 1.639 7.520 1.00 63.50 187 LEU A C 1
ATOM 1526 O O . LEU A 1 187 ? 19.784 1.521 6.334 1.00 63.50 187 LEU A O 1
ATOM 1530 N N . PHE A 1 188 ? 21.101 2.384 7.934 1.00 61.53 188 PHE A N 1
ATOM 1531 C CA . PHE A 1 188 ? 21.959 3.128 7.018 1.00 61.53 188 PHE A CA 1
ATOM 1532 C C . PHE A 1 188 ? 22.665 2.189 6.034 1.00 61.53 188 PHE A C 1
ATOM 1534 O O . PHE A 1 188 ? 22.623 2.423 4.829 1.00 61.53 188 PHE A O 1
ATOM 1541 N N . CYS A 1 189 ? 23.213 1.071 6.517 1.00 67.88 189 CYS A N 1
ATOM 1542 C CA . CYS A 1 189 ? 23.845 0.056 5.675 1.00 67.88 189 CYS A CA 1
ATOM 1543 C C . CYS A 1 189 ? 22.856 -0.616 4.710 1.00 67.88 189 CYS A C 1
ATOM 1545 O O . CYS A 1 189 ? 23.163 -0.756 3.528 1.00 67.88 189 CYS A O 1
ATOM 1547 N N . ALA A 1 190 ? 21.661 -0.995 5.174 1.00 65.81 190 ALA A N 1
ATOM 1548 C CA . ALA A 1 190 ? 20.643 -1.622 4.332 1.00 65.81 190 ALA A CA 1
ATOM 1549 C C . ALA A 1 190 ? 20.103 -0.658 3.264 1.00 65.81 190 ALA A C 1
ATOM 1551 O O . ALA A 1 190 ? 19.956 -1.044 2.106 1.00 65.81 190 ALA A O 1
ATOM 1552 N N . ILE A 1 191 ? 19.860 0.608 3.624 1.00 61.69 191 ILE A N 1
ATOM 1553 C CA . ILE A 1 191 ? 19.440 1.651 2.680 1.00 61.69 191 ILE A CA 1
ATOM 1554 C C . ILE A 1 191 ? 20.546 1.933 1.668 1.00 61.69 191 ILE A C 1
ATOM 1556 O O . ILE A 1 191 ? 20.251 2.010 0.478 1.00 61.69 191 ILE A O 1
ATOM 1560 N N . LEU A 1 192 ? 21.804 2.063 2.098 1.00 62.06 192 LEU A N 1
ATOM 1561 C CA . LEU A 1 192 ? 22.930 2.284 1.191 1.00 62.06 192 LEU A CA 1
ATOM 1562 C C . LEU A 1 192 ? 23.127 1.119 0.226 1.00 62.06 192 LEU A C 1
ATOM 1564 O O . LEU A 1 192 ? 23.354 1.358 -0.959 1.00 62.06 192 LEU A O 1
ATOM 1568 N N . TYR A 1 193 ? 23.004 -0.115 0.715 1.00 65.69 193 TYR A N 1
ATOM 1569 C CA . TYR A 1 193 ? 23.067 -1.309 -0.116 1.00 65.69 193 TYR A CA 1
ATOM 1570 C C . TYR A 1 193 ? 21.930 -1.295 -1.143 1.00 65.69 193 TYR A C 1
ATOM 1572 O O . TYR A 1 193 ? 22.188 -1.211 -2.340 1.00 65.69 193 TYR A O 1
ATOM 1580 N N . LEU A 1 194 ? 20.670 -1.235 -0.701 1.00 60.94 194 LEU A N 1
ATOM 1581 C CA . LEU A 1 194 ? 19.497 -1.243 -1.588 1.00 60.94 194 LEU A CA 1
ATOM 1582 C C . LEU A 1 194 ? 19.458 -0.054 -2.564 1.00 60.94 194 LEU A C 1
ATOM 1584 O O . LEU A 1 194 ? 18.975 -0.191 -3.687 1.00 60.94 194 LEU A O 1
ATOM 1588 N N . SER A 1 195 ? 19.988 1.105 -2.168 1.00 55.38 195 SER A N 1
ATOM 1589 C CA . SER A 1 195 ? 20.052 2.295 -3.024 1.00 55.38 195 SER A CA 1
ATOM 1590 C C . SER A 1 195 ? 21.137 2.209 -4.094 1.00 55.38 195 SER A C 1
ATOM 1592 O O . SER A 1 195 ? 21.039 2.916 -5.093 1.00 55.38 195 SER A O 1
ATOM 1594 N N . ASN A 1 196 ? 22.148 1.355 -3.919 1.00 60.31 196 ASN A N 1
ATOM 1595 C CA . ASN A 1 196 ? 23.306 1.282 -4.808 1.00 60.31 196 ASN A CA 1
ATOM 1596 C C . ASN A 1 196 ? 23.558 -0.110 -5.397 1.00 60.31 196 ASN A C 1
ATOM 1598 O O . ASN A 1 196 ? 24.554 -0.270 -6.094 1.00 60.31 196 ASN A O 1
ATOM 1602 N N . VAL A 1 197 ? 22.676 -1.096 -5.190 1.00 62.56 197 VAL A N 1
ATOM 1603 C CA . VAL A 1 197 ? 22.821 -2.460 -5.742 1.00 62.56 197 VAL A CA 1
ATOM 1604 C C . VAL A 1 197 ? 23.120 -2.440 -7.246 1.00 62.56 197 VAL A C 1
ATOM 1606 O O . VAL A 1 197 ? 24.034 -3.130 -7.678 1.00 62.56 197 VAL A O 1
ATOM 1609 N N . ASP A 1 198 ? 22.458 -1.589 -8.037 1.00 55.19 198 ASP A N 1
ATOM 1610 C CA . ASP A 1 198 ? 22.715 -1.505 -9.485 1.00 55.19 198 ASP A CA 1
ATOM 1611 C C . ASP A 1 198 ? 24.110 -0.950 -9.817 1.00 55.19 198 ASP A C 1
ATOM 1613 O O . ASP A 1 198 ? 24.737 -1.365 -10.790 1.00 55.19 198 ASP A O 1
ATOM 1617 N N . ILE A 1 199 ? 24.613 -0.013 -9.007 1.00 59.16 199 ILE A N 1
ATOM 1618 C CA . ILE A 1 199 ? 25.966 0.542 -9.147 1.00 59.16 199 ILE A CA 1
ATOM 1619 C C . ILE A 1 199 ? 26.986 -0.506 -8.711 1.00 59.16 199 ILE A C 1
ATOM 1621 O O . ILE A 1 199 ? 27.988 -0.700 -9.392 1.00 59.16 199 ILE A O 1
ATOM 1625 N N . PHE A 1 200 ? 26.713 -1.225 -7.625 1.00 59.03 200 PHE A N 1
ATOM 1626 C CA . PHE A 1 200 ? 27.570 -2.284 -7.110 1.00 59.03 200 PHE A CA 1
ATOM 1627 C C . PHE A 1 200 ? 27.672 -3.449 -8.101 1.00 59.03 200 PHE A C 1
ATOM 1629 O O . PHE A 1 200 ? 28.775 -3.884 -8.415 1.00 59.03 200 PHE A O 1
ATOM 1636 N N . LEU A 1 201 ? 26.547 -3.885 -8.677 1.00 60.16 201 LEU A N 1
ATOM 1637 C CA . LEU A 1 201 ? 26.494 -4.927 -9.705 1.00 60.16 201 LEU A CA 1
ATOM 1638 C C . LEU A 1 201 ? 27.167 -4.482 -11.009 1.00 60.16 201 LEU A C 1
ATOM 1640 O O . LEU A 1 201 ? 27.957 -5.244 -11.559 1.00 60.16 201 LEU A O 1
ATOM 1644 N N . LYS A 1 202 ? 26.945 -3.240 -11.471 1.00 62.03 202 LYS A N 1
ATOM 1645 C CA . LYS A 1 202 ? 27.670 -2.677 -12.631 1.00 62.03 202 LYS A CA 1
ATOM 1646 C C . LYS A 1 202 ? 29.172 -2.546 -12.387 1.00 62.03 202 LYS A C 1
ATOM 1648 O O . LYS A 1 202 ? 29.964 -2.685 -13.317 1.00 62.03 202 LYS A O 1
ATOM 1653 N N . THR A 1 203 ? 29.574 -2.241 -11.158 1.00 64.69 203 THR A N 1
ATOM 1654 C CA . THR A 1 203 ? 30.990 -2.129 -10.790 1.00 64.69 203 THR A CA 1
ATOM 1655 C C . THR A 1 203 ? 31.616 -3.516 -10.734 1.00 64.69 203 THR A C 1
ATOM 1657 O O . THR A 1 203 ? 32.640 -3.730 -11.368 1.00 64.69 203 THR A O 1
ATOM 1660 N N . ALA A 1 204 ? 30.959 -4.489 -10.099 1.00 61.97 204 ALA A N 1
ATOM 1661 C CA . ALA A 1 204 ? 31.403 -5.879 -10.065 1.00 61.97 204 ALA A CA 1
ATOM 1662 C C . ALA A 1 204 ? 31.517 -6.491 -11.472 1.00 61.97 204 ALA A C 1
ATOM 1664 O O . ALA A 1 204 ? 32.520 -7.135 -11.773 1.00 61.97 204 ALA A O 1
ATOM 1665 N N . SER A 1 205 ? 30.549 -6.237 -12.363 1.00 64.44 205 SER A N 1
ATOM 1666 C CA . SER A 1 205 ? 30.600 -6.729 -13.745 1.00 64.44 205 SER A CA 1
ATOM 1667 C C . SER A 1 205 ? 31.742 -6.099 -14.548 1.00 64.44 205 SER A C 1
ATOM 1669 O O . SER A 1 205 ? 32.414 -6.800 -15.300 1.00 64.44 205 SER A O 1
ATOM 1671 N N . ARG A 1 206 ? 32.003 -4.794 -14.370 1.00 62.91 206 ARG A N 1
ATOM 1672 C CA . ARG A 1 206 ? 33.152 -4.109 -14.990 1.00 62.91 206 ARG A CA 1
ATOM 1673 C C . ARG A 1 206 ? 34.481 -4.636 -14.459 1.00 62.91 206 ARG A C 1
ATOM 1675 O O . ARG A 1 206 ? 35.390 -4.873 -15.244 1.00 62.91 206 ARG A O 1
ATOM 1682 N N . THR A 1 207 ? 34.593 -4.856 -13.151 1.00 68.31 207 THR A N 1
ATOM 1683 C CA . THR A 1 207 ? 35.799 -5.429 -12.542 1.00 68.31 207 THR A CA 1
ATOM 1684 C C . THR A 1 207 ? 36.060 -6.841 -13.064 1.00 68.31 207 THR A C 1
ATOM 1686 O O . THR A 1 207 ? 37.192 -7.150 -13.416 1.00 68.31 207 THR A O 1
ATOM 1689 N N . TYR A 1 208 ? 35.022 -7.671 -13.199 1.00 64.94 208 TYR A N 1
ATOM 1690 C CA . TYR A 1 208 ? 35.141 -9.016 -13.768 1.00 64.94 208 TYR A CA 1
ATOM 1691 C C . TYR A 1 208 ? 35.578 -8.995 -15.243 1.00 64.94 208 TYR A C 1
ATOM 1693 O O . TYR A 1 208 ? 36.483 -9.727 -15.633 1.00 64.94 208 TYR A O 1
ATOM 1701 N N . GLN A 1 209 ? 35.000 -8.107 -16.060 1.00 63.31 209 GLN A N 1
ATOM 1702 C CA . GLN A 1 209 ? 35.431 -7.926 -17.452 1.00 63.31 209 GLN A CA 1
ATOM 1703 C C . GLN A 1 209 ? 36.888 -7.460 -17.547 1.00 63.31 209 GLN A C 1
ATOM 1705 O O . GLN A 1 209 ? 37.648 -8.000 -18.344 1.00 63.31 209 GLN A O 1
ATOM 1710 N N . ASN A 1 210 ? 37.297 -6.507 -16.708 1.00 66.88 210 ASN A N 1
ATOM 1711 C CA . ASN A 1 210 ? 38.669 -6.003 -16.699 1.00 66.88 210 ASN A CA 1
ATOM 1712 C C . ASN A 1 210 ? 39.680 -7.066 -16.246 1.00 66.88 210 ASN A C 1
ATOM 1714 O O . ASN A 1 210 ? 40.773 -7.118 -16.801 1.00 66.88 210 ASN A O 1
ATOM 1718 N N . LEU A 1 211 ? 39.321 -7.932 -15.290 1.00 66.19 211 LEU A N 1
ATOM 1719 C CA . LEU A 1 211 ? 40.159 -9.062 -14.870 1.00 66.19 211 LEU A CA 1
ATOM 1720 C C . LEU A 1 211 ? 40.356 -10.077 -16.007 1.00 66.19 211 LEU A C 1
ATOM 1722 O O . LEU A 1 211 ? 41.492 -10.451 -16.288 1.00 66.19 211 LEU A O 1
ATOM 1726 N N . ASN A 1 212 ? 39.287 -10.436 -16.725 1.00 60.06 212 ASN A N 1
ATOM 1727 C CA . ASN A 1 212 ? 39.378 -11.359 -17.863 1.00 60.06 212 ASN A CA 1
ATOM 1728 C C . ASN A 1 212 ? 40.189 -10.773 -19.032 1.00 60.06 212 ASN A C 1
ATOM 1730 O O . ASN A 1 212 ? 40.939 -11.491 -19.693 1.00 60.06 212 ASN A O 1
ATOM 1734 N N . VAL A 1 213 ? 40.078 -9.462 -19.283 1.00 61.41 213 VAL A N 1
ATOM 1735 C CA . VAL A 1 213 ? 40.909 -8.774 -20.286 1.00 61.41 213 VAL A CA 1
ATOM 1736 C C . VAL A 1 213 ? 42.384 -8.813 -19.873 1.00 61.41 213 VAL A C 1
ATOM 1738 O O . VAL A 1 213 ? 43.232 -9.118 -20.711 1.00 61.41 213 VAL A O 1
ATOM 1741 N N . PHE A 1 214 ? 42.688 -8.590 -18.592 1.00 60.19 214 PHE A N 1
ATOM 1742 C CA . PHE A 1 214 ? 44.056 -8.605 -18.069 1.00 60.19 214 PHE A CA 1
ATOM 1743 C C . PHE A 1 214 ? 44.709 -9.997 -18.140 1.00 60.19 214 PHE A C 1
ATOM 1745 O O . PHE A 1 214 ? 45.883 -10.110 -18.501 1.00 60.19 214 PHE A O 1
ATOM 1752 N N . GLU A 1 215 ? 43.959 -11.066 -17.857 1.00 59.62 215 GLU A N 1
ATOM 1753 C CA . GLU A 1 215 ? 44.431 -12.443 -18.056 1.00 59.62 215 GLU A CA 1
ATOM 1754 C C . GLU A 1 215 ? 44.684 -12.737 -19.538 1.00 59.62 215 GLU A C 1
ATOM 1756 O O . GLU A 1 215 ? 45.760 -13.220 -19.888 1.00 59.62 215 GLU A O 1
ATOM 1761 N N . SER A 1 216 ? 43.763 -12.356 -20.431 1.00 59.34 216 SER A N 1
ATOM 1762 C CA . SER A 1 216 ? 43.927 -12.581 -21.875 1.00 59.34 216 SER A CA 1
ATOM 1763 C C . SER A 1 216 ? 45.142 -11.855 -22.476 1.00 59.34 216 SER A C 1
ATOM 1765 O O . SER A 1 216 ? 45.808 -12.394 -23.359 1.00 59.34 216 SER A O 1
ATOM 1767 N N . SER A 1 217 ? 45.483 -10.660 -21.972 1.00 59.53 217 SER A N 1
ATOM 1768 C CA . SER A 1 217 ? 46.686 -9.930 -22.392 1.00 59.53 217 SER A CA 1
ATOM 1769 C C . SER A 1 217 ? 47.979 -10.554 -21.870 1.00 59.53 217 SER A C 1
ATOM 1771 O O . SER A 1 217 ? 49.005 -10.468 -22.539 1.00 59.53 217 SER A O 1
ATOM 1773 N N . LYS A 1 218 ? 47.934 -11.212 -20.705 1.00 58.09 218 LYS A N 1
ATOM 1774 C CA . LYS A 1 218 ? 49.088 -11.912 -20.128 1.00 58.09 218 LYS A CA 1
ATOM 1775 C C . LYS A 1 218 ? 49.435 -13.174 -20.918 1.00 58.09 218 LYS A C 1
ATOM 1777 O O . LYS A 1 218 ? 50.609 -13.421 -21.161 1.00 58.09 218 LYS A O 1
ATOM 1782 N N . TYR A 1 219 ? 48.420 -13.925 -21.353 1.00 55.44 219 TYR A N 1
ATOM 1783 C CA . TYR A 1 219 ? 48.610 -15.105 -22.202 1.00 55.44 219 TYR A CA 1
ATOM 1784 C C . TYR A 1 219 ? 49.141 -14.736 -23.594 1.00 55.44 219 TYR A C 1
ATOM 1786 O O . TYR A 1 219 ? 50.080 -15.365 -24.065 1.00 55.44 219 TYR A O 1
ATOM 1794 N N . LYS A 1 220 ? 48.645 -13.651 -24.209 1.00 52.81 220 LYS A N 1
ATOM 1795 C CA . LYS A 1 220 ? 49.176 -13.173 -25.500 1.00 52.81 220 LYS A CA 1
ATOM 1796 C C . LYS A 1 220 ? 50.653 -12.771 -25.456 1.00 52.81 220 LYS A C 1
ATOM 1798 O O . LYS A 1 220 ? 51.363 -13.012 -26.419 1.00 52.81 220 LYS A O 1
ATOM 1803 N N . GLN A 1 221 ? 51.129 -12.195 -24.351 1.00 55.16 221 GLN A N 1
ATOM 1804 C CA . GLN A 1 221 ? 52.551 -11.854 -24.198 1.00 55.16 221 GLN A CA 1
ATOM 1805 C C . GLN A 1 221 ? 53.458 -13.073 -23.967 1.00 55.16 221 GLN A C 1
ATOM 1807 O O . GLN A 1 221 ? 54.670 -12.954 -24.115 1.00 55.16 221 GLN A O 1
ATOM 1812 N N . GLN A 1 222 ? 52.900 -14.226 -23.589 1.00 53.03 222 GLN A N 1
ATOM 1813 C CA . GLN A 1 222 ? 53.651 -15.471 -23.411 1.00 53.03 222 GLN A CA 1
ATOM 1814 C C . GLN A 1 222 ? 53.818 -16.258 -24.716 1.00 53.03 222 GLN A C 1
ATOM 1816 O O . GLN A 1 222 ? 54.813 -16.956 -24.850 1.00 53.03 222 GLN A O 1
ATOM 1821 N N . ASP A 1 223 ? 52.890 -16.111 -25.666 1.00 52.78 223 ASP A N 1
ATOM 1822 C CA . ASP A 1 223 ? 52.974 -16.728 -26.999 1.00 52.78 223 ASP A CA 1
ATOM 1823 C C . ASP A 1 223 ? 53.842 -15.915 -27.990 1.00 52.78 223 ASP A C 1
ATOM 1825 O O . ASP A 1 223 ? 54.155 -16.396 -29.077 1.00 52.78 223 ASP A O 1
ATOM 1829 N N . GLU A 1 224 ? 54.226 -14.681 -27.633 1.00 53.56 224 GLU A N 1
ATOM 1830 C CA . GLU A 1 224 ? 55.082 -13.784 -28.437 1.00 53.56 224 GLU A CA 1
ATOM 1831 C C . GLU A 1 224 ? 56.569 -13.766 -27.992 1.00 53.56 224 GLU A C 1
ATOM 1833 O O . GLU A 1 224 ? 57.351 -12.968 -28.515 1.00 53.56 224 GLU A O 1
ATOM 1838 N N . MET A 1 225 ? 56.975 -14.639 -27.056 1.00 45.59 225 MET A N 1
ATOM 1839 C CA . MET A 1 225 ? 58.378 -14.898 -26.664 1.00 45.59 225 MET A CA 1
ATOM 1840 C C . MET A 1 225 ? 58.841 -16.273 -27.138 1.00 45.59 225 MET A C 1
ATOM 1842 O O . MET A 1 225 ? 60.015 -16.364 -27.563 1.00 45.59 225 MET A O 1
#

Radius of gyration: 24.87 Å; Cα contacts (8 Å, |Δi|>4): 140; chains: 1; bounding box: 85×46×54 Å

pLDDT: mean 73.1, std 11.56, range [45.59, 93.19]

Foldseek 3Di:
DDDDDPVLVVVLVVVLVVVVVVLVVVLCCCCVPVVDDSVVSVLVCVVVVVVNCVSCVVVDDPVRVLVVLLVLLVVLLVVLVQVVVCFVVVDDSDAASVGHWDWDQDPPDNTIQTPRQRPCLLVSLVCLVPVPPSDDPVVSVVSNVSSVCSQPRNLPLVSVLVSLVVVLVVVLVVDDPVVNVVSVVVSVVVSVCSVCVVVVVVVVVVVVVVVVVVVVVVVVVVVVD

Sequence (225 aa):
KRFLSSKEKFKQIKSIN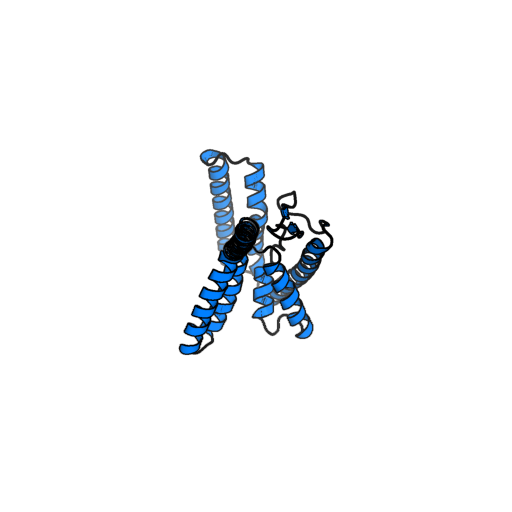YLITFSIICSLYSIAVLDYEAIDVLRVLRPYLLFFSLSYFYLFTKEDLLYTIKSITIITVFISILYLLQIPTNTILIGSPSGDVNTTILTGTSWIRYYNTPMFLIISFILVVFQVNFINKKVRYLSIVILGLSIIAPAHRSMLILTFGILIVYYISKTNFRNKIILGIALFCAILYLSNVDIFLKTASRTYQNLNVFESSKYKQQDEM

Solvent-accessible surface area (backbone atoms only — not comparable to full-atom values): 12872 Å² total; per-residue (Å²): 136,82,80,78,53,74,68,58,54,52,54,46,57,53,52,50,49,50,50,51,53,49,53,49,51,53,47,51,44,40,39,77,73,67,69,42,57,69,69,58,52,50,59,64,44,53,72,57,54,55,59,65,56,54,70,52,56,76,80,46,52,76,64,56,52,50,49,52,52,49,51,53,33,52,52,38,47,53,49,26,51,47,55,58,51,20,48,85,65,76,44,90,77,66,76,27,97,88,52,76,68,54,70,46,73,39,89,97,53,96,45,58,32,57,72,52,65,56,92,54,43,68,63,35,41,51,46,57,72,70,40,83,82,74,55,60,71,71,58,36,55,53,44,50,51,46,38,50,48,49,52,53,67,54,61,44,53,68,59,45,49,52,53,53,47,52,56,46,53,54,50,42,76,74,46,60,75,74,57,34,54,55,52,50,51,52,48,52,52,51,49,53,45,67,71,34,46,70,58,52,52,54,47,52,52,49,54,53,52,51,51,55,51,54,53,54,54,54,53,56,62,60,75,75,110